Protein AF-A0A6B3EGQ3-F1 (afdb_monomer_lite)

Radius of gyration: 17.59 Å; chains: 1; bounding box: 37×55×48 Å

pLDDT: mean 79.62, std 20.57, range [33.56, 98.38]

Sequence (185 aa):
GAARDFDMEHAPALDPVAPRGLAKGLAAIQEAGAVTSSYFTWSKPLARDTRITGTPNISFKAKGSGNVMLKLYDVGTDGKAVMFDEQVSLVKSGRVSVDLKATDWTLKAGHVLGVEVGSIQSGSWQDTPSGETIGVDDARLALALDDPADDVATAGDRSPFLDSYLRQYTTTLAAGEGSFTLPRA

Structure (mmCIF, N/CA/C/O backbone):
data_AF-A0A6B3EGQ3-F1
#
_entry.id   AF-A0A6B3EGQ3-F1
#
loop_
_atom_site.group_PDB
_atom_site.id
_atom_site.type_symbol
_atom_site.label_atom_id
_atom_site.label_alt_id
_atom_site.label_comp_id
_atom_site.label_asym_id
_atom_site.label_entity_id
_atom_site.label_seq_id
_atom_site.pdbx_PDB_ins_code
_atom_site.Cartn_x
_atom_site.Cartn_y
_atom_site.Cartn_z
_atom_site.occupancy
_atom_site.B_iso_or_equiv
_atom_site.auth_seq_id
_atom_site.auth_comp_id
_atom_site.auth_asym_id
_atom_site.auth_atom_id
_atom_site.pdbx_PDB_model_num
ATOM 1 N N . GLY A 1 1 ? -10.593 43.492 -2.534 1.00 40.62 1 GLY A N 1
ATOM 2 C CA . GLY A 1 1 ? -10.493 42.287 -3.368 1.00 40.62 1 GLY A CA 1
ATOM 3 C C . GLY A 1 1 ? -9.059 42.129 -3.799 1.00 40.62 1 GLY A C 1
ATOM 4 O O . GLY A 1 1 ? -8.517 43.067 -4.360 1.00 40.62 1 GLY A O 1
ATOM 5 N N . ALA A 1 2 ? -8.451 40.993 -3.484 1.00 33.56 2 ALA A N 1
ATOM 6 C CA . ALA A 1 2 ? -7.217 40.533 -4.104 1.00 33.56 2 ALA A CA 1
ATOM 7 C C . ALA A 1 2 ? -7.316 39.007 -4.133 1.00 33.56 2 ALA A C 1
ATOM 9 O O . ALA A 1 2 ? -7.308 38.367 -3.080 1.00 33.56 2 ALA A O 1
ATOM 10 N N . ALA A 1 3 ? -7.536 38.455 -5.324 1.00 36.91 3 ALA A N 1
ATOM 11 C CA . ALA A 1 3 ? -7.403 37.029 -5.561 1.00 36.91 3 ALA A CA 1
ATOM 12 C C . ALA A 1 3 ? -5.925 36.685 -5.352 1.00 36.91 3 ALA A C 1
ATOM 14 O O . ALA A 1 3 ? -5.056 37.316 -5.951 1.00 36.91 3 ALA A O 1
ATOM 15 N N . ARG A 1 4 ? -5.636 35.759 -4.436 1.00 48.25 4 ARG A N 1
ATOM 16 C CA . ARG A 1 4 ? -4.316 35.136 -4.379 1.00 48.25 4 ARG A CA 1
ATOM 17 C C . ARG A 1 4 ? -4.263 34.155 -5.540 1.00 48.25 4 ARG A C 1
ATOM 19 O O . ARG A 1 4 ? -5.113 33.268 -5.597 1.00 48.25 4 ARG A O 1
ATOM 26 N N . ASP A 1 5 ? -3.308 34.350 -6.442 1.00 44.31 5 ASP A N 1
ATOM 27 C CA . ASP A 1 5 ? -2.946 33.350 -7.440 1.00 44.31 5 ASP A CA 1
ATOM 28 C C . ASP A 1 5 ? -2.576 32.065 -6.693 1.00 44.31 5 ASP A C 1
ATOM 30 O O . ASP A 1 5 ? -1.580 32.004 -5.970 1.00 44.31 5 ASP A O 1
ATOM 34 N N . PHE A 1 6 ? -3.446 31.062 -6.791 1.00 43.44 6 PHE A N 1
ATOM 35 C CA . PHE A 1 6 ? -3.142 29.710 -6.355 1.00 43.44 6 PHE A CA 1
ATOM 36 C C . PHE A 1 6 ? -2.298 29.069 -7.450 1.00 43.44 6 PHE A C 1
ATOM 38 O O . PHE A 1 6 ? -2.821 28.541 -8.428 1.00 43.44 6 PHE A O 1
ATOM 45 N N . ASP A 1 7 ? -0.985 29.159 -7.285 1.00 53.62 7 ASP A N 1
ATOM 46 C CA . ASP A 1 7 ? -0.038 28.398 -8.081 1.00 53.62 7 ASP A CA 1
ATOM 47 C C . ASP A 1 7 ? 0.045 26.969 -7.528 1.00 53.62 7 ASP A C 1
ATOM 49 O O . ASP A 1 7 ? 0.614 26.728 -6.459 1.00 53.62 7 ASP A O 1
ATOM 53 N N . MET A 1 8 ? -0.571 26.020 -8.236 1.00 37.53 8 MET A N 1
ATOM 54 C CA . MET A 1 8 ? -0.557 24.605 -7.857 1.00 37.53 8 MET A CA 1
ATOM 55 C C . MET A 1 8 ? 0.846 23.984 -7.911 1.00 37.53 8 MET A C 1
ATOM 57 O O . MET A 1 8 ? 1.080 22.998 -7.216 1.00 37.53 8 MET A O 1
ATOM 61 N N . GLU A 1 9 ? 1.783 24.561 -8.670 1.00 43.50 9 GLU A N 1
ATOM 62 C CA . GLU A 1 9 ? 3.176 24.089 -8.760 1.00 43.50 9 GLU A CA 1
ATOM 63 C C . GLU A 1 9 ? 3.981 24.418 -7.490 1.00 43.50 9 GLU A C 1
ATOM 65 O O . GLU A 1 9 ? 5.007 23.795 -7.210 1.00 43.50 9 GLU A O 1
ATOM 70 N N . HIS A 1 10 ? 3.496 25.370 -6.682 1.00 44.66 10 HIS A N 1
ATOM 71 C CA . HIS A 1 10 ? 4.144 25.842 -5.455 1.00 44.66 10 HIS A CA 1
ATOM 72 C C . HIS A 1 10 ? 3.239 25.754 -4.218 1.00 44.66 10 HIS A C 1
ATOM 74 O O . HIS A 1 10 ? 3.503 26.412 -3.205 1.00 44.66 10 HIS A O 1
ATOM 80 N N . ALA A 1 11 ? 2.176 24.944 -4.269 1.00 39.03 11 ALA A N 1
ATOM 81 C CA . ALA A 1 11 ? 1.332 24.712 -3.106 1.00 39.03 11 ALA A CA 1
ATOM 82 C C . ALA A 1 11 ? 2.190 24.155 -1.947 1.00 39.03 11 ALA A C 1
ATOM 84 O O . ALA A 1 11 ? 2.935 23.189 -2.142 1.00 39.03 11 ALA A O 1
ATOM 85 N N . PRO A 1 12 ? 2.137 24.756 -0.741 1.00 37.00 12 PRO A N 1
ATOM 86 C CA . PRO A 1 12 ? 2.874 24.235 0.400 1.00 37.00 12 PRO A CA 1
ATOM 87 C C . PRO A 1 12 ? 2.420 22.800 0.670 1.00 37.00 12 PRO A C 1
ATOM 89 O O . PRO A 1 12 ? 1.220 22.528 0.676 1.00 37.00 12 PRO A O 1
ATOM 92 N N . ALA A 1 13 ? 3.374 21.892 0.898 1.00 47.69 13 ALA A N 1
ATOM 93 C CA . ALA A 1 13 ? 3.065 20.533 1.323 1.00 47.69 13 ALA A CA 1
ATOM 94 C C . ALA A 1 13 ? 2.206 20.615 2.592 1.00 47.69 13 ALA A C 1
ATOM 96 O O . ALA A 1 13 ? 2.651 21.136 3.617 1.00 47.69 13 ALA A O 1
ATOM 97 N N . LEU A 1 14 ? 0.953 20.171 2.492 1.00 38.41 14 LEU A N 1
ATOM 98 C CA . LEU A 1 14 ? -0.019 20.273 3.580 1.00 38.41 14 LEU A CA 1
ATOM 99 C C . LEU A 1 14 ? 0.234 19.233 4.680 1.00 38.41 14 LEU A C 1
ATOM 101 O O . LEU A 1 14 ? -0.334 19.348 5.765 1.00 38.41 14 LEU A O 1
ATOM 105 N N . ASP A 1 15 ? 1.114 18.260 4.427 1.00 48.22 15 ASP A N 1
ATOM 106 C CA . ASP A 1 15 ? 1.341 17.131 5.317 1.00 48.22 15 ASP A CA 1
ATOM 107 C C . ASP A 1 15 ? 2.748 17.152 5.942 1.00 48.22 15 ASP A C 1
ATOM 109 O O . ASP A 1 15 ? 3.756 17.316 5.246 1.00 48.22 15 ASP A O 1
ATOM 113 N N . PRO A 1 16 ? 2.861 16.948 7.267 1.00 38.38 16 PRO A N 1
ATOM 114 C CA . PRO A 1 16 ? 4.142 16.673 7.888 1.00 38.38 16 PRO A CA 1
ATOM 115 C C . PRO A 1 16 ? 4.658 15.294 7.453 1.00 38.38 16 PRO A C 1
ATOM 117 O O . PRO A 1 16 ? 3.947 14.293 7.531 1.00 38.38 16 PRO A O 1
ATOM 120 N N . VAL A 1 17 ? 5.928 15.252 7.044 1.00 45.12 17 VAL A N 1
ATOM 121 C CA . VAL A 1 17 ? 6.675 14.024 6.729 1.00 45.12 17 VAL A CA 1
ATOM 122 C C . VAL A 1 17 ? 6.571 13.040 7.899 1.00 45.12 17 VAL A C 1
ATOM 124 O O . VAL A 1 17 ? 6.781 13.425 9.053 1.00 45.12 17 VAL A O 1
ATOM 127 N N . ALA A 1 18 ? 6.279 11.767 7.604 1.00 42.25 18 ALA A N 1
ATOM 128 C CA . ALA A 1 18 ? 6.232 10.706 8.608 1.00 42.25 18 ALA A CA 1
ATOM 129 C C . ALA A 1 18 ? 7.506 10.730 9.489 1.00 42.25 18 ALA A C 1
ATOM 131 O O . ALA A 1 18 ? 8.616 10.812 8.948 1.00 42.25 18 ALA A O 1
ATOM 132 N N . PRO A 1 19 ? 7.395 10.662 10.831 1.00 40.22 19 PRO A N 1
ATOM 133 C CA . PRO A 1 19 ? 8.548 10.756 11.721 1.00 40.22 19 PRO A CA 1
ATOM 134 C C . PRO A 1 19 ? 9.641 9.735 11.378 1.00 40.22 19 PRO A C 1
ATOM 136 O O . PRO A 1 19 ? 9.369 8.546 11.181 1.00 40.22 19 PRO A O 1
ATOM 139 N N . ARG A 1 20 ? 10.904 10.181 11.356 1.00 42.53 20 ARG A N 1
ATOM 140 C CA . ARG A 1 20 ? 12.060 9.291 11.164 1.00 42.53 20 ARG A CA 1
ATOM 141 C C . ARG A 1 20 ? 12.048 8.184 12.223 1.00 42.53 20 ARG A C 1
ATOM 143 O O . ARG A 1 20 ? 12.090 8.469 13.414 1.00 42.53 20 ARG A O 1
ATOM 150 N N . GLY A 1 21 ? 12.038 6.927 11.777 1.00 39.91 21 GLY A N 1
ATOM 151 C CA . GLY A 1 21 ? 12.077 5.752 12.653 1.00 39.91 21 GLY A CA 1
ATOM 152 C C . GLY A 1 21 ? 10.713 5.179 13.048 1.00 39.91 21 GLY A C 1
ATOM 153 O O . GLY A 1 21 ? 10.700 4.129 13.687 1.00 39.91 21 GLY A O 1
ATOM 154 N N . LEU A 1 22 ? 9.597 5.789 12.619 1.00 45.59 22 LEU A N 1
ATOM 155 C CA . LEU A 1 22 ? 8.244 5.254 12.825 1.00 45.59 22 LEU A CA 1
ATOM 156 C C . LEU A 1 22 ? 8.153 3.805 12.337 1.00 45.59 22 LEU A C 1
ATOM 158 O O . LEU A 1 22 ? 7.768 2.919 13.080 1.00 45.59 22 LEU A O 1
ATOM 162 N N . ALA A 1 23 ? 8.642 3.554 11.130 1.00 46.25 23 ALA A N 1
ATOM 163 C CA . ALA A 1 23 ? 8.742 2.234 10.540 1.00 46.25 23 ALA A CA 1
ATOM 164 C C . ALA A 1 23 ? 9.465 1.179 11.383 1.00 46.25 23 ALA A C 1
ATOM 166 O O . ALA A 1 23 ? 8.988 0.064 11.538 1.00 46.25 23 ALA A O 1
ATOM 167 N N . LYS A 1 24 ? 10.650 1.526 11.899 1.00 43.50 24 LYS A N 1
ATOM 168 C CA . LYS A 1 24 ? 11.492 0.607 12.670 1.00 43.50 24 LYS A CA 1
ATOM 169 C C . LYS A 1 24 ? 10.870 0.338 14.039 1.00 43.50 24 LYS A C 1
ATOM 171 O O . LYS A 1 24 ? 10.938 -0.785 14.523 1.00 43.50 24 LYS A O 1
ATOM 176 N N . GLY A 1 25 ? 10.250 1.363 14.629 1.00 46.44 25 GLY A N 1
ATOM 177 C CA . GLY A 1 25 ? 9.430 1.226 15.828 1.00 46.44 25 GLY A CA 1
ATOM 178 C C . GLY A 1 25 ? 8.233 0.316 15.577 1.00 46.44 25 GLY A C 1
ATOM 179 O O . GLY A 1 25 ? 8.060 -0.657 16.294 1.00 46.44 25 GLY A O 1
ATOM 180 N N . LEU A 1 26 ? 7.455 0.564 14.525 1.00 50.38 26 LEU A N 1
ATOM 181 C CA . LEU A 1 26 ? 6.268 -0.221 14.192 1.00 50.38 26 LEU A CA 1
ATOM 182 C C . LEU A 1 26 ? 6.608 -1.668 13.818 1.00 50.38 26 LEU A C 1
ATOM 184 O O . LEU A 1 26 ? 5.935 -2.559 14.311 1.00 50.38 26 LEU A O 1
ATOM 188 N N . ALA A 1 27 ? 7.676 -1.923 13.055 1.00 46.72 27 ALA A N 1
ATOM 189 C CA . ALA A 1 27 ? 8.127 -3.277 12.727 1.00 46.72 27 ALA A CA 1
ATOM 190 C C . ALA A 1 27 ? 8.552 -4.066 13.980 1.00 46.72 27 ALA A C 1
ATOM 192 O O . ALA A 1 27 ? 8.059 -5.167 14.208 1.00 46.72 27 ALA A O 1
ATOM 193 N N . ALA A 1 28 ? 9.386 -3.478 14.847 1.00 45.25 28 ALA A N 1
ATOM 194 C CA . ALA A 1 28 ? 9.807 -4.119 16.097 1.00 45.25 28 ALA A CA 1
ATOM 195 C C . ALA A 1 28 ? 8.641 -4.329 17.085 1.00 45.25 28 ALA A C 1
ATOM 197 O O . ALA A 1 28 ? 8.625 -5.290 17.850 1.00 45.25 28 ALA A O 1
ATOM 198 N N . ILE A 1 29 ? 7.654 -3.430 17.085 1.00 44.66 29 ILE A N 1
ATOM 199 C CA . ILE A 1 29 ? 6.481 -3.520 17.962 1.00 44.66 29 ILE A CA 1
ATOM 200 C C . ILE A 1 29 ? 5.439 -4.505 17.401 1.00 44.66 29 ILE A C 1
ATOM 202 O O . ILE A 1 29 ? 4.770 -5.195 18.170 1.00 44.66 29 ILE A O 1
ATOM 206 N N . GLN A 1 30 ? 5.335 -4.622 16.076 1.00 46.03 30 GLN A N 1
ATOM 207 C CA . GLN A 1 30 ? 4.483 -5.596 15.404 1.00 46.03 30 GLN A CA 1
ATOM 208 C C . GLN A 1 30 ? 4.981 -7.030 15.616 1.00 46.03 30 GLN A C 1
ATOM 210 O O . GLN A 1 30 ? 4.169 -7.911 15.892 1.00 46.03 30 GLN A O 1
ATOM 215 N N . GLU A 1 31 ? 6.299 -7.252 15.585 1.00 43.00 31 GLU A N 1
ATOM 216 C CA . GLU A 1 31 ? 6.914 -8.519 16.012 1.00 43.00 31 GLU A CA 1
ATOM 217 C C . GLU A 1 31 ? 6.577 -8.866 17.474 1.00 43.00 31 GLU A C 1
ATOM 219 O O . GLU A 1 31 ? 6.419 -10.036 17.818 1.00 43.00 31 GLU A O 1
ATOM 224 N N . ALA A 1 32 ? 6.407 -7.855 18.332 1.00 39.97 32 ALA A N 1
ATOM 225 C CA . ALA A 1 32 ? 6.051 -8.024 19.740 1.00 39.97 32 ALA A CA 1
ATOM 226 C C . ALA A 1 32 ? 4.535 -8.173 20.002 1.00 39.97 32 ALA A C 1
ATOM 228 O O . ALA A 1 3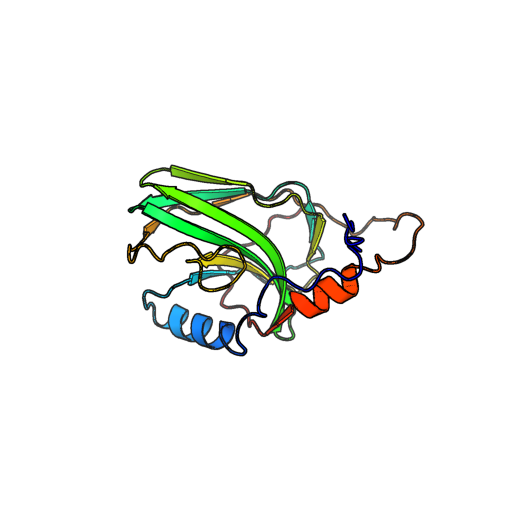2 ? 4.136 -8.353 21.154 1.00 39.97 32 ALA A O 1
ATOM 229 N N . GLY A 1 33 ? 3.682 -8.096 18.971 1.00 33.84 33 GLY A N 1
ATOM 230 C CA . GLY A 1 33 ? 2.231 -8.298 19.089 1.00 33.84 33 GLY A CA 1
ATOM 231 C C . GLY A 1 33 ? 1.485 -7.246 19.923 1.00 33.84 33 GLY A C 1
ATOM 232 O O . GLY A 1 33 ? 0.370 -7.507 20.377 1.00 33.84 33 GLY A O 1
ATOM 233 N N . ALA A 1 34 ? 2.076 -6.071 20.161 1.00 44.56 34 ALA A N 1
ATOM 234 C CA . ALA A 1 34 ? 1.414 -5.004 20.907 1.00 44.56 34 ALA A CA 1
ATOM 235 C C . ALA A 1 34 ? 0.352 -4.300 20.044 1.00 44.56 34 ALA A C 1
ATOM 237 O O . ALA A 1 34 ? 0.553 -4.084 18.850 1.00 44.56 34 ALA A O 1
ATOM 238 N N . VAL A 1 35 ? -0.769 -3.898 20.656 1.00 50.41 35 VAL A N 1
ATOM 239 C CA . VAL A 1 35 ? -1.780 -3.058 19.994 1.00 50.41 35 VAL A CA 1
ATOM 240 C C . VAL A 1 35 ? -1.175 -1.674 19.770 1.00 50.41 35 VAL A C 1
ATOM 242 O O . VAL A 1 35 ? -0.997 -0.902 20.712 1.00 50.41 35 VAL A O 1
ATOM 245 N N . THR A 1 36 ? -0.815 -1.380 18.526 1.00 61.75 36 THR A N 1
ATOM 246 C CA . THR A 1 36 ? -0.319 -0.073 18.094 1.00 61.75 36 THR A CA 1
ATOM 247 C C . THR A 1 36 ? -1.429 0.725 17.422 1.00 61.75 36 THR A C 1
ATOM 249 O O . THR A 1 36 ? -2.545 0.259 17.201 1.00 61.75 36 THR A O 1
ATOM 252 N N . SER A 1 37 ? -1.091 1.952 17.053 1.00 69.69 37 SER A N 1
ATOM 253 C CA . SER A 1 37 ? -1.890 2.808 16.191 1.00 69.69 37 SER A CA 1
ATOM 254 C C . SER A 1 37 ? -1.988 2.341 14.737 1.00 69.69 37 SER A C 1
ATOM 256 O O . SER A 1 37 ? -2.812 2.912 14.028 1.00 69.69 37 SER A O 1
ATOM 258 N N . SER A 1 38 ? -1.183 1.364 14.293 1.00 75.44 38 SER A N 1
ATOM 259 C CA . SER A 1 38 ? -1.097 0.928 12.890 1.00 75.44 38 SER A CA 1
ATOM 260 C C . SER A 1 38 ? -0.665 -0.531 12.740 1.00 75.44 38 SER A C 1
ATOM 262 O O . SER A 1 38 ? 0.343 -0.954 13.305 1.00 75.44 38 SER A O 1
ATOM 264 N N . TYR A 1 39 ? -1.372 -1.274 11.893 1.00 83.81 39 TYR A N 1
ATOM 265 C CA . TYR A 1 39 ? -1.029 -2.626 11.462 1.00 83.81 39 TYR A CA 1
ATOM 266 C C . TYR A 1 39 ? -0.453 -2.610 10.041 1.00 83.81 39 TYR A C 1
ATOM 268 O O . TYR A 1 39 ? -1.041 -1.995 9.152 1.00 83.81 39 TYR A O 1
ATOM 276 N N . PHE A 1 40 ? 0.654 -3.326 9.817 1.00 87.38 40 PHE A N 1
ATOM 277 C CA . PHE A 1 40 ? 1.247 -3.506 8.488 1.00 87.38 40 PHE A CA 1
ATOM 278 C C . PHE A 1 40 ? 1.135 -4.946 7.988 1.00 87.38 40 PHE A C 1
ATOM 280 O O . PHE A 1 40 ? 1.207 -5.906 8.747 1.00 87.38 40 PHE A O 1
ATOM 287 N N . THR A 1 41 ? 1.037 -5.126 6.682 1.00 91.12 41 THR A N 1
ATOM 288 C CA . THR A 1 41 ? 1.272 -6.424 6.052 1.00 91.12 41 THR A CA 1
ATOM 289 C C . THR A 1 41 ? 2.050 -6.238 4.761 1.00 91.12 41 THR A C 1
ATOM 291 O O . THR A 1 41 ? 1.949 -5.199 4.109 1.00 91.12 41 THR A O 1
ATOM 294 N N . TRP A 1 42 ? 2.842 -7.242 4.404 1.00 94.88 42 TRP A N 1
ATOM 295 C CA . TRP A 1 42 ? 3.853 -7.140 3.358 1.00 94.88 42 TRP A CA 1
ATOM 296 C C . TRP A 1 42 ? 3.644 -8.230 2.319 1.00 94.88 42 TRP A C 1
ATOM 298 O O . TRP A 1 42 ? 3.408 -9.392 2.668 1.00 94.88 42 TRP A O 1
ATOM 308 N N . SER A 1 43 ? 3.766 -7.888 1.040 1.00 97.75 43 SER A N 1
ATOM 309 C CA . SER A 1 43 ? 3.944 -8.919 0.025 1.00 97.75 43 SER A CA 1
ATOM 310 C C . SER A 1 43 ? 5.311 -9.585 0.206 1.00 97.75 43 SER A C 1
ATOM 312 O O . SER A 1 43 ? 6.240 -9.030 0.790 1.00 97.75 43 SER A O 1
ATOM 314 N N . LYS A 1 44 ? 5.484 -10.774 -0.360 1.00 97.56 44 LYS A N 1
ATOM 315 C CA . LYS A 1 44 ? 6.824 -11.269 -0.679 1.00 97.56 44 LYS A CA 1
ATOM 316 C C . LYS A 1 44 ? 7.483 -10.327 -1.699 1.00 97.56 44 LYS A C 1
ATOM 318 O O . LYS A 1 44 ? 6.751 -9.682 -2.461 1.00 97.56 44 LYS A O 1
ATOM 323 N N . PRO A 1 45 ? 8.828 -10.265 -1.743 1.00 97.50 45 PRO A N 1
ATOM 324 C CA . PRO A 1 45 ? 9.534 -9.539 -2.787 1.00 97.50 45 PRO A CA 1
ATOM 325 C C . PRO A 1 45 ? 9.045 -9.958 -4.172 1.00 97.50 45 PRO A C 1
ATOM 327 O O . PRO A 1 45 ? 8.866 -11.150 -4.445 1.00 97.50 45 PRO A O 1
ATOM 330 N N . LEU A 1 46 ? 8.806 -8.977 -5.033 1.00 97.75 46 LEU A N 1
ATOM 331 C CA . LEU A 1 46 ? 8.300 -9.217 -6.373 1.00 97.75 46 LEU A CA 1
ATOM 332 C C . LEU A 1 46 ? 9.360 -9.930 -7.220 1.00 97.75 46 LEU A C 1
ATOM 334 O O . LEU A 1 46 ? 10.528 -9.553 -7.233 1.00 97.75 46 LEU A O 1
ATOM 338 N N . ALA A 1 47 ? 8.951 -10.947 -7.976 1.00 95.38 47 ALA A N 1
ATOM 339 C CA . ALA A 1 47 ? 9.860 -11.659 -8.878 1.00 95.38 47 ALA A CA 1
ATOM 340 C C . ALA A 1 47 ? 10.160 -10.883 -10.176 1.00 95.38 47 ALA A C 1
ATOM 342 O O . ALA A 1 47 ? 11.095 -11.229 -10.894 1.00 95.38 47 ALA A O 1
ATOM 343 N N . ARG A 1 48 ? 9.337 -9.882 -10.500 1.00 96.00 48 ARG A N 1
ATOM 344 C CA . ARG A 1 48 ? 9.361 -9.085 -11.732 1.00 96.00 48 ARG A CA 1
ATOM 345 C C . ARG A 1 48 ? 8.719 -7.725 -11.471 1.00 96.00 48 ARG A C 1
ATOM 347 O O . ARG A 1 48 ? 8.015 -7.584 -10.473 1.00 96.00 48 ARG A O 1
ATOM 354 N N . ASP A 1 49 ? 8.907 -6.779 -12.378 1.00 97.62 49 ASP A N 1
ATOM 355 C CA . ASP A 1 49 ? 8.172 -5.517 -12.335 1.00 97.62 49 ASP A CA 1
ATOM 356 C C . ASP A 1 49 ? 6.662 -5.791 -12.449 1.00 97.62 49 ASP A C 1
ATOM 358 O O . ASP A 1 49 ? 6.227 -6.697 -13.157 1.00 97.62 49 ASP A O 1
ATOM 362 N N . THR A 1 50 ? 5.844 -5.072 -11.691 1.00 97.88 50 THR A N 1
ATOM 363 C CA . THR A 1 50 ? 4.384 -5.230 -11.701 1.00 97.88 50 THR A CA 1
ATOM 364 C C . THR A 1 50 ? 3.749 -3.865 -11.558 1.00 97.88 50 THR A C 1
ATOM 366 O O . THR A 1 50 ? 4.058 -3.129 -10.616 1.00 97.88 50 THR A O 1
ATOM 369 N N . ARG A 1 51 ? 2.854 -3.525 -12.483 1.00 97.56 51 ARG A N 1
ATOM 370 C CA . ARG A 1 51 ? 2.112 -2.272 -12.434 1.00 97.56 51 ARG A CA 1
ATOM 371 C C . ARG A 1 51 ? 0.773 -2.488 -11.746 1.00 97.56 51 ARG A C 1
ATOM 373 O O . ARG A 1 51 ? 0.038 -3.406 -12.083 1.00 97.56 51 ARG A O 1
ATOM 380 N N . ILE A 1 52 ? 0.472 -1.644 -10.770 1.00 97.88 52 ILE A N 1
ATOM 381 C CA . ILE A 1 52 ? -0.855 -1.501 -10.180 1.00 97.88 52 ILE A CA 1
ATOM 382 C C . ILE A 1 52 ? -1.568 -0.411 -10.966 1.00 97.88 52 ILE A C 1
ATOM 384 O O . ILE A 1 52 ? -1.036 0.690 -11.095 1.00 97.88 52 ILE A O 1
ATOM 388 N N . THR A 1 53 ? -2.756 -0.720 -11.471 1.00 96.62 53 THR A N 1
ATOM 389 C CA . THR A 1 53 ? -3.588 0.215 -12.234 1.00 96.62 53 THR A CA 1
ATOM 390 C C . THR A 1 53 ? -4.978 0.348 -11.616 1.00 96.62 53 THR A C 1
ATOM 392 O O . THR A 1 53 ? -5.392 -0.438 -10.758 1.00 96.62 53 THR A O 1
ATOM 395 N N . GLY A 1 54 ? -5.733 1.349 -12.071 1.00 96.38 54 GLY A N 1
ATOM 396 C CA . GLY A 1 54 ? -7.128 1.529 -11.680 1.00 96.38 54 GLY A CA 1
ATOM 397 C C . GLY A 1 54 ? -7.279 1.914 -10.211 1.00 96.38 54 GLY A C 1
ATOM 398 O O . GLY A 1 54 ? -6.487 2.688 -9.685 1.00 96.38 54 GLY A O 1
ATOM 399 N N . THR A 1 55 ? -8.327 1.413 -9.560 1.00 98.12 55 THR A N 1
ATOM 400 C CA . THR A 1 55 ? -8.688 1.781 -8.184 1.00 98.12 55 THR A CA 1
ATOM 401 C C . THR A 1 55 ? -8.468 0.594 -7.246 1.00 98.12 55 THR A C 1
ATOM 403 O O . THR A 1 55 ? -9.260 -0.353 -7.283 1.00 98.12 55 THR A O 1
ATOM 406 N N . PRO A 1 56 ? -7.420 0.609 -6.402 1.00 98.31 56 PRO A N 1
ATOM 407 C CA . PRO A 1 56 ? -7.258 -0.384 -5.348 1.00 98.31 56 PRO A CA 1
ATOM 408 C C . PRO A 1 56 ? -8.456 -0.373 -4.392 1.00 98.31 56 PRO A C 1
ATOM 410 O O . PRO A 1 56 ? -8.967 0.690 -4.042 1.00 98.31 56 PRO A O 1
ATOM 413 N N . ASN A 1 57 ? -8.876 -1.547 -3.918 1.00 98.31 57 ASN A N 1
ATOM 414 C CA . ASN A 1 57 ? -9.932 -1.669 -2.910 1.00 98.31 57 ASN A CA 1
ATOM 415 C C . ASN A 1 57 ? -9.448 -2.495 -1.719 1.00 98.31 57 ASN A C 1
ATOM 417 O O . ASN A 1 57 ? -8.906 -3.591 -1.883 1.00 98.31 57 ASN A O 1
ATOM 421 N N . ILE A 1 58 ? -9.690 -1.990 -0.512 1.00 97.00 58 ILE A N 1
ATOM 422 C CA . ILE A 1 58 ? -9.467 -2.726 0.731 1.00 97.00 58 ILE A CA 1
ATOM 423 C C . ILE A 1 58 ? -10.818 -2.994 1.387 1.00 97.00 58 ILE A C 1
ATOM 425 O O . ILE A 1 58 ? -11.612 -2.082 1.614 1.00 97.00 58 ILE A O 1
ATOM 429 N N . SER A 1 59 ? -11.075 -4.251 1.745 1.00 96.81 59 SER A N 1
ATOM 430 C CA . SER A 1 59 ? -12.275 -4.645 2.488 1.00 96.81 59 SER A CA 1
ATOM 431 C C . SER A 1 59 ? -11.926 -5.440 3.735 1.00 96.81 59 SER A C 1
ATOM 433 O O . SER A 1 59 ? -10.965 -6.199 3.741 1.00 96.81 59 SER A O 1
ATOM 435 N N . PHE A 1 60 ? -12.691 -5.258 4.808 1.00 94.94 60 PHE A N 1
ATOM 436 C CA . PHE A 1 60 ? -12.471 -5.919 6.097 1.00 94.94 60 PHE A CA 1
ATOM 437 C C . PHE A 1 60 ? -13.751 -5.924 6.939 1.00 94.94 60 PHE A C 1
ATOM 439 O O . PHE A 1 60 ? -14.762 -5.308 6.593 1.00 94.94 60 PHE A O 1
ATOM 446 N N . LYS A 1 61 ? -13.728 -6.640 8.061 1.00 95.56 61 LYS A N 1
ATOM 447 C CA . LYS A 1 61 ? -14.735 -6.551 9.120 1.00 95.56 61 LYS A CA 1
ATOM 448 C C . LYS A 1 61 ? -14.200 -5.666 10.237 1.00 95.56 61 LYS A C 1
ATOM 450 O O . LYS A 1 61 ? -13.151 -5.955 10.799 1.00 95.56 61 LYS A O 1
ATOM 455 N N . ALA A 1 62 ? -14.938 -4.614 10.562 1.00 93.00 62 ALA A N 1
ATOM 456 C CA . ALA A 1 62 ? -14.642 -3.712 11.660 1.00 93.00 62 ALA A CA 1
ATOM 457 C C 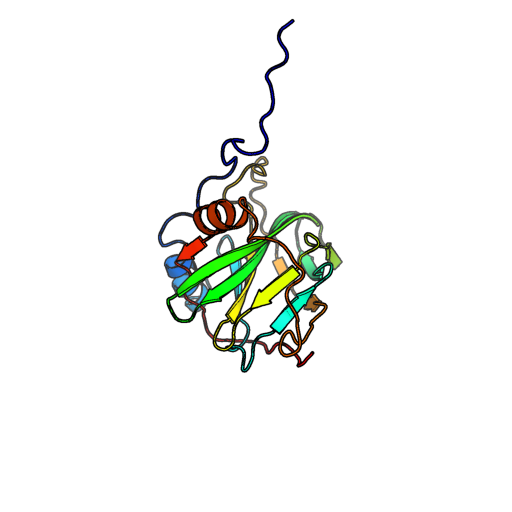. ALA A 1 62 ? -15.467 -4.068 12.907 1.00 93.00 62 ALA A C 1
ATOM 459 O O . ALA A 1 62 ? -16.634 -4.463 12.807 1.00 93.00 62 ALA A O 1
ATOM 460 N N . LYS A 1 63 ? -14.882 -3.859 14.086 1.00 92.19 63 LYS A N 1
ATOM 461 C CA . LYS A 1 63 ? -15.567 -3.797 15.385 1.00 92.19 63 LYS A CA 1
ATOM 462 C C . LYS A 1 63 ? -15.209 -2.471 16.050 1.00 92.19 63 LYS A C 1
ATOM 464 O O . LYS A 1 63 ? -14.030 -2.162 16.157 1.00 92.19 63 LYS A O 1
ATOM 469 N N . GLY A 1 64 ? -16.205 -1.711 16.493 1.00 88.75 64 GLY A N 1
ATOM 470 C CA . GLY A 1 64 ? -16.035 -0.337 16.984 1.00 88.75 64 GLY A CA 1
ATOM 471 C C . GLY A 1 64 ? -16.382 0.715 15.926 1.00 88.75 64 GLY A C 1
ATOM 472 O O . GLY A 1 64 ? -16.975 0.401 14.890 1.00 88.75 64 GLY A O 1
ATOM 473 N N . SER A 1 65 ? -16.061 1.978 16.201 1.00 86.88 65 SER A N 1
ATOM 474 C CA . SER A 1 65 ? -16.292 3.092 15.276 1.00 86.88 65 SER A CA 1
ATOM 475 C C . SER A 1 65 ? -15.230 4.173 15.411 1.00 86.88 65 SER A C 1
ATOM 477 O O . SER A 1 65 ? -14.789 4.473 16.517 1.00 86.88 65 SER A O 1
ATOM 479 N N . GLY A 1 66 ? -14.869 4.794 14.295 1.00 85.38 66 GLY A N 1
ATOM 480 C CA . GLY A 1 66 ? -13.885 5.872 14.242 1.00 85.38 66 GLY A CA 1
ATOM 481 C C . G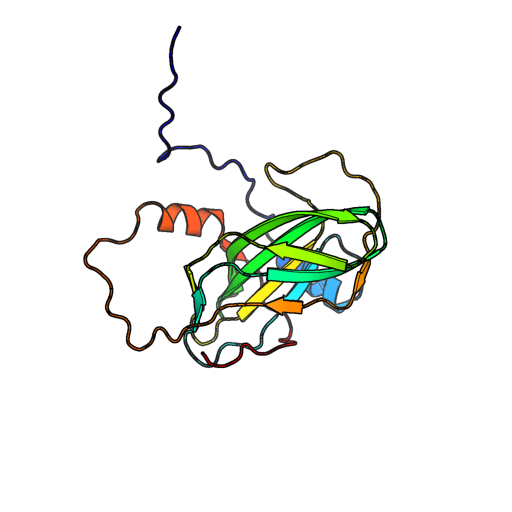LY A 1 66 ? -13.273 5.976 12.854 1.00 85.38 66 GLY A C 1
ATOM 482 O O . GLY A 1 66 ? -13.768 5.358 11.915 1.00 85.38 66 GLY A O 1
ATOM 483 N N . ASN A 1 67 ? -12.206 6.751 12.712 1.00 84.50 67 ASN A N 1
ATOM 484 C CA . ASN A 1 67 ? -11.534 6.903 11.428 1.00 84.50 67 ASN A CA 1
ATOM 485 C C . ASN A 1 67 ? -10.365 5.924 11.302 1.00 84.50 67 ASN A C 1
ATOM 487 O O . ASN A 1 67 ? -9.567 5.782 12.230 1.00 84.50 67 ASN A O 1
ATOM 491 N N . VAL A 1 68 ? -10.244 5.296 10.135 1.00 87.00 68 VAL A N 1
ATOM 492 C CA . VAL A 1 68 ? -9.057 4.529 9.743 1.00 87.00 68 VAL A CA 1
ATOM 493 C C . VAL A 1 68 ? -8.365 5.214 8.577 1.00 87.00 68 VAL A C 1
ATOM 495 O O . VAL A 1 68 ? -9.016 5.805 7.714 1.00 87.00 68 VAL A O 1
ATOM 498 N N . MET A 1 69 ? -7.046 5.105 8.549 1.00 88.69 69 MET A N 1
ATOM 499 C CA . MET A 1 69 ? -6.195 5.488 7.441 1.00 88.69 69 MET A CA 1
ATOM 500 C C . MET A 1 69 ? -5.614 4.227 6.815 1.00 88.69 69 MET A C 1
ATOM 502 O O . MET A 1 69 ? -5.065 3.366 7.503 1.00 88.69 69 MET A O 1
ATOM 506 N N . LEU A 1 70 ? -5.766 4.125 5.506 1.00 91.69 70 LEU A N 1
ATOM 507 C CA . LEU A 1 70 ? -5.270 3.039 4.680 1.00 91.69 70 LEU A CA 1
ATOM 508 C C . LEU A 1 70 ? -4.151 3.595 3.815 1.00 91.69 70 LEU A C 1
ATOM 510 O O . LEU A 1 70 ? -4.331 4.670 3.247 1.00 91.69 70 LEU A O 1
ATOM 514 N N . LYS A 1 71 ? -3.023 2.893 3.708 1.00 93.69 71 LYS A N 1
ATOM 515 C CA . LYS A 1 71 ? -1.905 3.315 2.852 1.00 93.69 71 LYS A CA 1
ATOM 516 C C . LYS A 1 71 ? -1.281 2.145 2.116 1.00 93.69 71 LYS A C 1
ATOM 518 O O . LYS A 1 71 ? -1.213 1.040 2.655 1.00 93.69 71 LYS A O 1
ATOM 523 N N . LEU A 1 72 ? -0.784 2.420 0.914 1.00 97.06 72 LEU A N 1
ATOM 524 C CA . LEU A 1 72 ? 0.028 1.503 0.126 1.00 97.06 72 LEU A CA 1
ATOM 525 C C . LEU A 1 72 ? 1.436 2.070 -0.058 1.00 97.06 72 LEU A C 1
ATOM 527 O O . LEU A 1 72 ? 1.619 3.256 -0.344 1.00 97.06 72 LEU A O 1
ATOM 531 N N . TYR A 1 73 ? 2.428 1.200 0.104 1.00 97.25 73 TYR A N 1
ATOM 532 C CA . TYR A 1 73 ? 3.844 1.533 0.041 1.00 97.25 73 TYR A CA 1
ATOM 533 C C . TYR A 1 73 ? 4.568 0.682 -0.994 1.00 97.25 73 TYR A C 1
ATOM 535 O O . TYR A 1 73 ? 4.428 -0.539 -1.005 1.00 97.25 73 TYR A O 1
ATOM 543 N N . ASP A 1 74 ? 5.409 1.322 -1.795 1.00 98.12 74 ASP A N 1
ATOM 544 C CA . ASP A 1 74 ? 6.435 0.667 -2.596 1.00 98.12 74 ASP A CA 1
ATOM 545 C C . ASP A 1 74 ? 7.751 0.679 -1.825 1.00 98.12 74 ASP A C 1
ATOM 547 O O . ASP A 1 74 ? 8.362 1.739 -1.657 1.00 98.12 74 ASP A O 1
ATOM 551 N N . VAL A 1 75 ? 8.158 -0.483 -1.314 1.00 96.81 75 VAL A N 1
ATOM 552 C CA . VAL A 1 75 ? 9.346 -0.633 -0.473 1.00 96.81 75 VAL A CA 1
ATOM 553 C C . VAL A 1 75 ? 10.489 -1.243 -1.272 1.00 96.81 75 VAL A C 1
ATOM 555 O O . VAL A 1 75 ? 10.453 -2.416 -1.647 1.00 96.81 75 VAL A O 1
ATOM 558 N N . GLY A 1 76 ? 11.536 -0.451 -1.484 1.00 96.06 76 GLY A N 1
ATOM 559 C CA . GLY A 1 76 ? 12.772 -0.884 -2.118 1.00 96.06 76 GLY A CA 1
ATOM 560 C C . GLY A 1 76 ? 13.635 -1.759 -1.208 1.00 96.06 76 GLY A C 1
ATOM 561 O O . GLY A 1 76 ? 13.546 -1.722 0.021 1.00 96.06 76 GLY A O 1
ATOM 562 N N . THR A 1 77 ? 14.551 -2.515 -1.816 1.00 94.62 77 THR A N 1
ATOM 563 C CA . THR A 1 77 ? 15.507 -3.376 -1.094 1.00 94.62 77 THR A CA 1
ATOM 564 C C . THR A 1 77 ? 16.494 -2.594 -0.220 1.00 94.62 77 THR A C 1
ATOM 566 O O . THR A 1 77 ? 17.159 -3.175 0.632 1.00 94.62 77 THR A O 1
ATOM 569 N N . ASP A 1 78 ? 16.612 -1.281 -0.432 1.00 91.94 78 ASP A N 1
ATOM 570 C CA . ASP A 1 78 ? 17.410 -0.359 0.381 1.00 91.94 78 ASP A CA 1
ATOM 571 C C . ASP A 1 78 ? 16.648 0.181 1.610 1.00 91.94 78 ASP A C 1
ATOM 573 O O . ASP A 1 78 ? 17.193 0.978 2.377 1.00 91.94 78 ASP A O 1
ATOM 577 N N . GLY A 1 79 ? 15.395 -0.247 1.813 1.00 86.31 79 GLY A N 1
ATOM 578 C CA . GLY A 1 79 ? 14.534 0.182 2.915 1.00 86.31 79 GLY A CA 1
ATOM 579 C C . GLY A 1 79 ? 13.912 1.566 2.721 1.00 86.31 79 GLY A C 1
ATOM 580 O O . GLY A 1 79 ? 13.329 2.106 3.666 1.00 86.31 79 GLY A O 1
ATOM 581 N N . LYS A 1 80 ? 14.031 2.167 1.530 1.00 92.56 80 LYS A N 1
ATOM 582 C CA . LYS A 1 80 ? 13.225 3.335 1.164 1.00 92.56 80 LYS A CA 1
ATOM 583 C C . LYS A 1 80 ? 11.832 2.878 0.775 1.00 92.56 80 LYS A C 1
ATOM 585 O O . LYS A 1 80 ? 11.684 1.949 -0.009 1.00 92.56 80 LYS A O 1
ATOM 590 N N . ALA A 1 81 ? 10.827 3.562 1.297 1.00 92.19 81 ALA A N 1
ATOM 591 C CA . ALA A 1 81 ? 9.439 3.286 0.989 1.00 92.19 81 ALA A CA 1
ATOM 592 C C . ALA A 1 81 ? 8.745 4.545 0.499 1.00 92.19 81 ALA A C 1
ATOM 594 O O . ALA A 1 81 ? 8.740 5.552 1.211 1.00 92.19 81 ALA A O 1
ATOM 595 N N . VAL A 1 82 ? 8.145 4.474 -0.684 1.00 95.00 82 VAL A N 1
ATOM 596 C CA . VAL A 1 82 ? 7.280 5.532 -1.208 1.00 95.00 82 VAL A CA 1
ATOM 597 C C . VAL A 1 82 ? 5.842 5.180 -0.864 1.00 95.00 82 VAL A C 1
ATOM 599 O O . VAL A 1 82 ? 5.358 4.134 -1.286 1.00 95.00 82 VAL A O 1
ATOM 602 N N . MET A 1 83 ? 5.152 6.034 -0.110 1.00 93.50 83 MET A N 1
ATOM 603 C CA . MET A 1 83 ? 3.698 5.930 0.024 1.00 93.50 83 MET A CA 1
ATOM 604 C C . MET A 1 83 ? 3.071 6.419 -1.281 1.00 93.50 83 MET A C 1
ATOM 606 O O . MET A 1 83 ? 3.087 7.620 -1.530 1.00 93.50 83 MET A O 1
ATOM 610 N N . PHE A 1 84 ? 2.583 5.508 -2.120 1.00 94.62 84 PHE A N 1
ATOM 611 C CA . PHE A 1 84 ? 2.053 5.869 -3.440 1.00 94.62 84 PHE A CA 1
ATOM 612 C C . PHE A 1 84 ? 0.528 6.034 -3.455 1.00 94.62 84 PHE A C 1
ATOM 614 O O . PHE A 1 84 ? -0.027 6.571 -4.412 1.00 94.62 84 PHE A O 1
ATOM 621 N N . ASP A 1 85 ? -0.158 5.577 -2.404 1.00 95.06 85 ASP A N 1
ATOM 622 C CA . ASP A 1 85 ? -1.605 5.715 -2.266 1.00 95.06 85 ASP A CA 1
ATOM 623 C C . ASP A 1 85 ? -2.024 5.745 -0.791 1.00 95.06 85 ASP A C 1
ATOM 625 O O . ASP A 1 85 ? -1.405 5.104 0.064 1.00 95.06 85 ASP A O 1
ATOM 629 N N . GLU A 1 86 ? -3.096 6.477 -0.500 1.00 92.00 86 GLU A N 1
ATOM 630 C CA . GLU A 1 86 ? -3.716 6.521 0.819 1.00 92.00 86 GLU A CA 1
ATOM 631 C C . GLU A 1 86 ? -5.198 6.902 0.756 1.00 92.00 86 GLU A C 1
ATOM 633 O O . GLU A 1 86 ? -5.631 7.642 -0.128 1.00 92.00 86 GLU A O 1
ATOM 638 N N . GLN A 1 87 ? -5.981 6.479 1.745 1.00 91.38 87 GLN A N 1
ATOM 639 C CA . GLN A 1 87 ? -7.357 6.936 1.926 1.00 91.38 87 GLN A CA 1
ATOM 640 C C . GLN A 1 87 ? -7.750 6.904 3.402 1.00 91.38 87 GLN A C 1
ATOM 642 O O . GLN A 1 87 ? -7.401 5.983 4.139 1.00 91.38 87 GLN A O 1
ATOM 647 N N . VAL A 1 88 ? -8.522 7.902 3.829 1.00 88.69 88 VAL A N 1
ATOM 648 C CA . VAL A 1 88 ? -9.181 7.916 5.140 1.00 88.69 88 VAL A CA 1
ATOM 649 C C . VAL A 1 88 ? -10.644 7.524 4.983 1.00 88.69 88 VAL A C 1
ATOM 651 O O . VAL A 1 88 ? -11.303 7.961 4.037 1.00 88.69 88 VAL A O 1
ATOM 654 N N . SER A 1 89 ? -11.155 6.720 5.915 1.00 88.44 89 SER A N 1
ATOM 655 C CA . SER A 1 89 ? -12.566 6.341 5.963 1.00 88.44 89 SER A CA 1
ATOM 656 C C . SER A 1 89 ? -13.102 6.317 7.392 1.00 88.44 89 SER A C 1
ATOM 658 O O . SER A 1 89 ? -12.450 5.804 8.305 1.00 88.44 89 SER A O 1
ATOM 660 N N . LEU A 1 90 ? -14.317 6.841 7.574 1.00 88.50 90 LEU A N 1
ATOM 661 C CA . LEU A 1 90 ? -15.093 6.656 8.796 1.00 88.50 90 LEU A CA 1
ATOM 662 C C . LEU A 1 90 ? -15.686 5.246 8.793 1.00 88.50 90 LEU A C 1
ATOM 664 O O . LEU A 1 90 ? -16.501 4.902 7.935 1.00 88.50 90 LEU A O 1
ATOM 668 N N . VAL A 1 91 ? -15.330 4.445 9.790 1.00 89.81 91 VAL A N 1
ATOM 669 C CA . VAL A 1 91 ? -15.801 3.069 9.932 1.00 89.81 91 VAL A CA 1
ATOM 670 C C . VAL A 1 91 ? -16.786 2.922 11.081 1.00 89.81 91 VAL A C 1
ATOM 672 O O . VAL A 1 91 ? -16.734 3.621 12.096 1.00 89.81 91 VAL A O 1
ATOM 675 N N . LYS A 1 92 ? -17.690 1.960 10.915 1.00 90.81 92 LYS A N 1
ATOM 676 C CA . LYS A 1 92 ? -18.598 1.452 11.944 1.00 90.81 92 LYS A CA 1
ATOM 677 C C . LYS A 1 92 ? -18.493 -0.067 11.968 1.00 90.81 92 LYS A C 1
ATOM 679 O O . LYS A 1 92 ? -18.076 -0.672 10.981 1.00 90.81 92 LYS A O 1
ATOM 684 N N . SER A 1 93 ? -18.922 -0.673 13.070 1.00 93.88 93 SER A N 1
ATOM 685 C CA . SER A 1 93 ? -18.966 -2.130 13.207 1.00 93.88 93 SER A CA 1
ATOM 686 C C . SER A 1 93 ? -19.710 -2.770 12.033 1.00 93.88 93 SER A C 1
ATOM 688 O O . SER A 1 93 ? -20.820 -2.353 11.701 1.00 93.88 93 SER A O 1
ATOM 690 N N . GLY A 1 94 ? -19.119 -3.797 11.426 1.00 94.94 94 GLY A N 1
ATOM 691 C CA . GLY A 1 94 ? -19.670 -4.464 10.247 1.00 94.94 94 GLY A CA 1
ATOM 692 C C . GLY A 1 94 ? -18.649 -4.627 9.128 1.00 94.94 94 GLY A C 1
ATOM 693 O O . GLY A 1 94 ? -17.445 -4.518 9.342 1.00 94.94 94 GLY A O 1
ATOM 694 N N . ARG A 1 95 ? -19.128 -4.943 7.921 1.00 96.06 95 ARG A N 1
ATOM 695 C CA . ARG A 1 95 ? -18.268 -5.040 6.738 1.00 96.06 95 ARG A CA 1
ATOM 696 C C . ARG A 1 95 ? -18.002 -3.646 6.182 1.00 96.06 95 ARG A C 1
ATOM 698 O O . ARG A 1 95 ? -18.940 -2.898 5.927 1.00 96.06 95 ARG A O 1
ATOM 705 N N . VAL A 1 96 ? -16.730 -3.354 5.961 1.00 94.88 96 VAL A N 1
ATOM 706 C CA . VAL A 1 96 ? -16.232 -2.118 5.368 1.00 94.88 96 VAL A CA 1
ATOM 707 C C . VAL A 1 96 ? -15.556 -2.466 4.046 1.00 94.88 96 VAL A C 1
ATOM 709 O O . VAL A 1 96 ? -14.895 -3.499 3.933 1.00 94.88 96 VAL A O 1
ATOM 712 N N . SER A 1 97 ? -15.743 -1.617 3.044 1.00 96.88 97 SER A N 1
ATOM 713 C CA . SER A 1 97 ? -15.004 -1.642 1.786 1.00 96.88 97 SER A CA 1
ATOM 714 C C . SER A 1 97 ? -14.673 -0.201 1.430 1.00 96.88 97 SER A C 1
ATOM 716 O O . SER A 1 97 ? -15.542 0.667 1.521 1.00 96.88 97 SER A O 1
ATOM 718 N N . VAL A 1 98 ? -13.406 0.050 1.124 1.00 96.25 98 VAL A N 1
ATOM 719 C CA . VAL A 1 98 ? -12.868 1.377 0.844 1.00 96.25 98 VAL A CA 1
ATOM 720 C C . VAL A 1 98 ? -12.106 1.304 -0.464 1.00 96.25 98 VAL A C 1
ATOM 722 O O . VAL A 1 98 ? -11.141 0.547 -0.579 1.00 96.25 98 VAL A O 1
ATOM 725 N N . ASP A 1 99 ? -12.546 2.106 -1.422 1.00 97.69 99 ASP A N 1
ATOM 726 C CA . ASP A 1 99 ? -11.775 2.414 -2.618 1.00 97.69 99 ASP A CA 1
ATOM 727 C C . ASP A 1 99 ? -10.686 3.424 -2.253 1.00 97.69 99 ASP A C 1
ATOM 729 O O . ASP A 1 99 ? -10.955 4.413 -1.565 1.00 97.69 99 ASP A O 1
ATOM 733 N N . LEU A 1 100 ? -9.455 3.156 -2.679 1.00 96.56 100 LEU A N 1
ATOM 734 C CA . LEU A 1 100 ? -8.351 4.105 -2.581 1.00 96.56 100 LEU A CA 1
ATOM 735 C C . LEU A 1 100 ? -8.358 5.034 -3.804 1.00 96.56 100 LEU A C 1
ATOM 737 O O . LEU A 1 100 ? -9.296 5.024 -4.609 1.00 96.56 100 LEU A O 1
ATOM 741 N N . LYS A 1 101 ? -7.344 5.889 -3.947 1.00 95.31 101 LYS A N 1
ATOM 742 C CA . LYS A 1 101 ? -7.273 6.769 -5.111 1.00 95.31 101 LYS A CA 1
ATOM 743 C C . LYS A 1 101 ? -6.970 5.931 -6.352 1.00 95.31 101 LYS A C 1
ATOM 745 O O . LYS A 1 101 ? -6.258 4.935 -6.297 1.00 95.31 101 LYS A O 1
ATOM 750 N N . ALA A 1 102 ? -7.518 6.333 -7.497 1.00 96.00 102 ALA A N 1
ATOM 751 C CA . ALA A 1 102 ? -7.092 5.728 -8.752 1.00 96.00 102 ALA A CA 1
ATOM 752 C C . ALA A 1 102 ? -5.589 5.983 -8.943 1.00 96.00 102 ALA A C 1
ATOM 754 O O . ALA A 1 102 ? -5.134 7.117 -8.771 1.00 96.00 102 ALA A O 1
ATOM 755 N N . THR A 1 103 ? -4.834 4.941 -9.275 1.00 94.00 103 THR A N 1
ATOM 756 C CA . THR A 1 103 ? -3.376 4.988 -9.343 1.00 94.00 103 THR A CA 1
ATOM 757 C C . THR A 1 103 ? -2.844 4.214 -10.543 1.00 94.00 103 THR A C 1
ATOM 759 O O . THR A 1 103 ? -3.485 3.294 -11.053 1.00 94.00 103 THR A O 1
ATOM 762 N N . ASP A 1 104 ? -1.665 4.626 -10.992 1.00 94.62 104 ASP A N 1
ATOM 763 C CA . ASP A 1 104 ? -0.816 3.904 -11.931 1.00 94.62 104 ASP A CA 1
ATOM 764 C C . ASP A 1 104 ? 0.594 3.915 -11.335 1.00 94.62 104 ASP A C 1
ATOM 766 O O . ASP A 1 104 ? 1.269 4.949 -11.301 1.00 94.62 104 ASP A O 1
ATOM 770 N N . TRP A 1 105 ? 0.993 2.783 -10.756 1.00 96.50 105 TRP A N 1
ATOM 771 C CA . TRP A 1 105 ? 2.248 2.666 -10.025 1.00 96.50 105 TRP A CA 1
ATOM 772 C C . TRP A 1 105 ? 2.965 1.368 -10.365 1.00 96.50 105 TRP A C 1
ATOM 774 O O . TRP A 1 105 ? 2.408 0.283 -10.220 1.00 96.50 105 TRP A O 1
ATOM 784 N N . THR A 1 106 ? 4.229 1.460 -10.776 1.00 96.88 106 THR A N 1
ATOM 785 C CA . THR A 1 106 ? 5.051 0.279 -11.072 1.00 96.88 106 THR A CA 1
ATOM 786 C C . THR A 1 106 ? 5.957 -0.055 -9.895 1.00 96.88 106 THR A C 1
ATOM 788 O O . THR A 1 106 ? 6.896 0.682 -9.599 1.00 96.88 106 THR A O 1
ATOM 791 N N . LEU A 1 107 ? 5.695 -1.197 -9.261 1.00 97.81 107 LEU A N 1
ATOM 792 C CA . LEU A 1 107 ? 6.592 -1.830 -8.299 1.00 97.81 107 LEU A CA 1
ATOM 793 C C . LEU A 1 107 ? 7.696 -2.559 -9.070 1.00 97.81 107 LEU A C 1
ATOM 795 O O . LEU A 1 107 ? 7.402 -3.340 -9.977 1.00 97.81 107 LEU A O 1
ATOM 799 N N . LYS A 1 108 ? 8.960 -2.340 -8.708 1.00 97.62 108 LYS A N 1
ATOM 800 C CA . LYS A 1 108 ? 10.090 -3.017 -9.364 1.00 97.62 108 LYS A CA 1
ATOM 801 C C . LYS A 1 108 ? 10.291 -4.440 -8.846 1.00 97.62 108 LYS A C 1
ATOM 803 O O . LYS A 1 108 ? 9.956 -4.760 -7.706 1.00 97.62 108 LYS 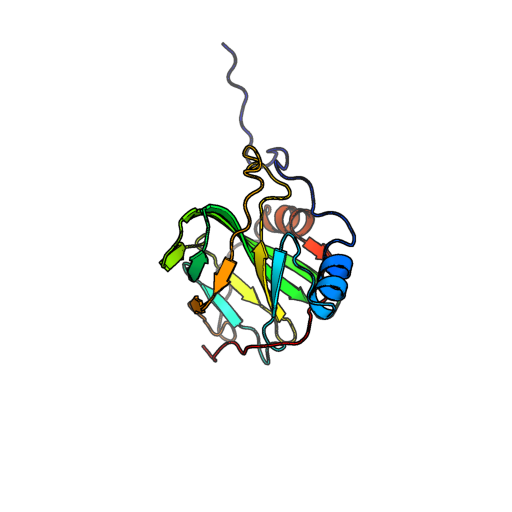A O 1
ATOM 808 N N . ALA A 1 109 ? 10.935 -5.283 -9.644 1.00 97.31 109 ALA A N 1
ATOM 809 C CA . ALA A 1 109 ? 11.442 -6.569 -9.191 1.00 97.31 109 ALA A CA 1
ATOM 810 C C . ALA A 1 109 ? 12.308 -6.400 -7.924 1.00 97.31 109 ALA A C 1
ATOM 812 O O . ALA A 1 109 ? 13.133 -5.491 -7.818 1.00 97.31 109 ALA A O 1
ATOM 813 N N . GLY A 1 110 ? 12.104 -7.280 -6.946 1.00 97.44 110 GLY A N 1
ATOM 814 C CA . GLY A 1 110 ? 12.741 -7.237 -5.630 1.00 97.44 110 GLY A CA 1
ATOM 815 C C . GLY A 1 110 ? 12.088 -6.282 -4.627 1.00 97.44 110 GLY A C 1
ATOM 816 O O . GLY A 1 110 ? 12.335 -6.435 -3.432 1.00 97.44 110 GLY A O 1
ATOM 817 N N . HIS A 1 111 ? 11.242 -5.344 -5.066 1.00 98.12 111 HIS A N 1
ATOM 818 C CA . HIS A 1 111 ? 10.485 -4.488 -4.153 1.00 98.12 111 HIS A CA 1
ATOM 819 C C . HIS A 1 111 ? 9.368 -5.272 -3.455 1.00 98.12 111 HIS A C 1
ATOM 821 O O . HIS A 1 111 ? 9.029 -6.394 -3.836 1.00 98.12 111 HIS A O 1
ATOM 827 N N . VAL A 1 112 ? 8.799 -4.671 -2.415 1.00 98.12 112 VAL A N 1
ATOM 828 C CA . VAL A 1 112 ? 7.700 -5.217 -1.617 1.00 98.12 112 VAL A CA 1
ATOM 829 C C . VAL A 1 112 ? 6.546 -4.219 -1.589 1.00 98.12 112 VAL A C 1
ATOM 831 O O . VAL A 1 112 ? 6.759 -3.034 -1.342 1.00 98.12 112 VAL A O 1
ATOM 834 N N . LEU A 1 113 ? 5.316 -4.707 -1.777 1.00 98.38 113 LEU A N 1
ATOM 835 C CA . LEU A 1 113 ? 4.113 -3.935 -1.482 1.00 98.38 113 LEU A CA 1
ATOM 836 C C . LEU A 1 113 ? 3.847 -3.972 0.026 1.00 98.38 113 LEU A C 1
ATOM 838 O O . LEU A 1 113 ? 3.549 -5.033 0.582 1.00 98.38 113 LEU A O 1
ATOM 842 N N . GLY A 1 114 ? 3.930 -2.816 0.678 1.00 96.69 114 GLY A N 1
ATOM 843 C CA . GLY A 1 114 ? 3.468 -2.620 2.049 1.00 96.69 114 GLY A CA 1
ATOM 844 C C . GLY A 1 114 ? 2.026 -2.123 2.079 1.00 96.69 114 GLY A C 1
ATOM 845 O O . GLY A 1 114 ? 1.660 -1.237 1.311 1.00 96.69 114 GLY A O 1
ATOM 846 N N . VAL A 1 115 ? 1.214 -2.669 2.978 1.00 95.81 115 VAL A N 1
ATOM 847 C CA . VAL A 1 115 ? -0.168 -2.236 3.219 1.00 95.81 115 VAL A CA 1
ATOM 848 C C . VAL A 1 115 ? -0.298 -1.862 4.686 1.00 95.81 115 VAL A C 1
ATOM 850 O O . VAL A 1 115 ? -0.033 -2.695 5.551 1.00 95.81 115 VAL A O 1
ATOM 853 N N . GLU A 1 116 ? -0.715 -0.632 4.965 1.00 92.00 116 GLU A N 1
ATOM 854 C CA . GLU A 1 116 ? -0.987 -0.151 6.320 1.00 92.00 116 GLU A CA 1
ATOM 855 C C . GLU A 1 116 ? -2.493 0.014 6.529 1.00 92.00 116 GLU A C 1
ATOM 857 O O . GLU A 1 116 ? -3.177 0.635 5.714 1.00 92.00 116 GLU A O 1
ATOM 862 N N . VAL A 1 117 ? -2.990 -0.494 7.656 1.00 89.19 117 VAL A N 1
ATOM 863 C CA . VAL A 1 117 ? -4.290 -0.125 8.223 1.00 89.19 117 VAL A CA 1
ATOM 864 C C . VAL A 1 117 ? -4.032 0.463 9.600 1.00 89.19 117 VAL A C 1
ATOM 866 O O . VAL A 1 117 ? -3.613 -0.246 10.514 1.00 89.19 117 VAL A O 1
ATOM 869 N N . GLY A 1 118 ? -4.267 1.759 9.757 1.00 85.62 118 GLY A N 1
ATOM 870 C CA . GLY A 1 118 ? -3.948 2.465 10.988 1.00 85.62 118 GLY A CA 1
ATOM 871 C C . GLY A 1 118 ? -4.960 3.526 11.370 1.00 85.62 118 GLY A C 1
ATOM 872 O O . GLY A 1 118 ? -5.970 3.752 10.710 1.00 85.62 118 GLY A O 1
ATOM 873 N N . SER A 1 119 ? -4.675 4.171 12.485 1.00 74.69 119 SER A N 1
ATOM 874 C CA . SER A 1 119 ? -5.354 5.364 12.970 1.00 74.69 119 SER A CA 1
ATOM 875 C C . SER A 1 119 ? -4.704 6.611 12.374 1.00 74.69 119 SER A C 1
ATOM 877 O O . SER A 1 119 ? -3.560 6.595 11.918 1.00 74.69 119 SER A O 1
ATOM 879 N N . ILE A 1 120 ? -5.436 7.722 12.376 1.00 67.75 120 ILE A N 1
ATOM 880 C CA . ILE A 1 120 ? -4.913 8.994 11.878 1.00 67.75 120 ILE A CA 1
ATOM 881 C C . ILE A 1 120 ? -3.963 9.572 12.930 1.00 67.75 120 ILE A C 1
ATOM 883 O O . ILE A 1 120 ? -4.400 10.108 13.946 1.00 67.75 120 ILE A O 1
ATOM 887 N N . GLN A 1 121 ? -2.657 9.457 12.696 1.00 57.16 121 GLN A N 1
ATOM 888 C CA . GLN A 1 121 ? -1.634 9.998 13.603 1.00 57.16 121 GLN A CA 1
ATOM 889 C C . GLN A 1 121 ? -1.047 11.337 13.136 1.00 57.16 121 GLN A C 1
ATOM 891 O O . GLN A 1 121 ? -0.428 12.055 13.919 1.00 57.16 121 GLN A O 1
ATOM 896 N N . SER A 1 122 ? -1.228 11.683 11.862 1.00 50.66 122 SER A N 1
ATOM 897 C CA . SER A 1 122 ? -0.645 12.860 11.211 1.00 50.66 122 SER A CA 1
ATOM 898 C C . SER A 1 122 ? -1.397 13.188 9.915 1.00 50.66 122 SER A C 1
ATOM 900 O O . SER A 1 122 ? -2.057 12.311 9.362 1.00 50.66 122 SER A O 1
ATOM 902 N N . GLY A 1 123 ? -1.246 14.415 9.409 1.00 49.41 123 GLY A N 1
ATOM 903 C CA . GLY A 1 123 ? -1.804 14.859 8.122 1.00 49.41 123 GLY A CA 1
ATOM 904 C C . GLY A 1 123 ? -3.012 15.787 8.259 1.00 49.41 123 GLY A C 1
ATOM 905 O O . GLY A 1 123 ? -3.566 15.952 9.348 1.00 49.41 123 GLY A O 1
ATOM 906 N N . SER A 1 124 ? -3.427 16.384 7.140 1.00 49.09 124 SER A N 1
ATOM 907 C CA . SER A 1 124 ? -4.584 17.301 7.045 1.00 49.09 124 SER A CA 1
ATOM 908 C C . SER A 1 124 ? -5.941 16.688 7.450 1.00 49.09 124 SER A C 1
ATOM 910 O O . SER A 1 124 ? -6.931 17.405 7.584 1.00 49.09 124 SER A O 1
ATOM 912 N N . TRP A 1 125 ? -5.974 15.378 7.710 1.00 48.91 125 TRP A N 1
ATOM 913 C CA . TRP A 1 125 ? -7.140 14.605 8.145 1.00 48.91 125 TRP A CA 1
ATOM 914 C C . TRP A 1 125 ? -7.300 14.484 9.667 1.00 48.91 125 TRP A C 1
ATOM 916 O O . TRP A 1 125 ? -8.099 13.666 10.121 1.00 48.91 125 TRP A O 1
ATOM 926 N N . GLN A 1 126 ? -6.540 15.238 10.472 1.00 50.69 126 GLN A N 1
ATOM 927 C CA . GLN A 1 126 ? -6.716 15.239 11.929 1.00 50.69 126 GLN A CA 1
ATOM 928 C C . GLN A 1 126 ? -8.124 15.720 12.317 1.00 50.69 126 GLN A C 1
ATOM 930 O O . GLN A 1 126 ? -8.403 16.914 12.383 1.00 50.69 126 GLN A O 1
ATOM 935 N N . ASP A 1 127 ? -8.996 14.759 12.603 1.00 50.53 127 ASP A N 1
ATOM 936 C CA . ASP A 1 127 ? -10.233 14.944 13.357 1.00 50.53 127 ASP A CA 1
ATOM 937 C C . ASP A 1 127 ? -9.950 14.776 14.865 1.00 50.53 127 ASP A C 1
ATOM 939 O O . ASP A 1 127 ? -8.877 14.309 15.260 1.00 50.53 127 ASP A O 1
ATOM 943 N N . THR A 1 128 ? -10.901 15.138 15.730 1.00 55.38 128 THR A N 1
ATOM 944 C CA . THR A 1 128 ? -10.785 14.908 17.181 1.00 55.38 128 THR A CA 1
ATOM 945 C C . THR A 1 128 ? -10.627 13.401 17.439 1.00 55.38 128 THR A C 1
ATOM 947 O O . THR A 1 128 ? -11.526 12.640 17.075 1.00 55.38 128 THR A O 1
ATOM 950 N N . PRO A 1 129 ? -9.523 12.928 18.058 1.00 61.94 129 PRO A N 1
ATOM 951 C CA . PRO A 1 129 ? -9.327 11.501 18.297 1.00 61.94 129 PRO A CA 1
ATOM 952 C C . PRO A 1 129 ? -10.475 10.932 19.131 1.00 61.94 129 PRO A C 1
ATOM 954 O O . PRO A 1 129 ? -10.736 11.415 20.232 1.00 61.94 129 PRO A O 1
ATOM 957 N N . SER A 1 130 ? -11.149 9.893 18.634 1.00 64.69 130 SER A N 1
ATOM 958 C CA . SER A 1 130 ? -12.284 9.292 19.349 1.00 64.69 130 SER A CA 1
ATOM 959 C C . SER A 1 130 ? -11.870 8.560 20.630 1.00 64.69 130 SER A C 1
ATOM 961 O O . SER A 1 130 ? -12.710 8.317 21.488 1.00 64.69 130 SER A O 1
ATOM 963 N N . GLY A 1 131 ? -10.592 8.181 20.757 1.00 68.12 131 GLY A N 1
ATOM 964 C CA . GLY A 1 131 ? -10.099 7.328 21.846 1.00 68.12 131 GLY A CA 1
ATOM 965 C C . GLY A 1 131 ? -10.583 5.873 21.764 1.00 68.12 131 GLY A C 1
ATOM 966 O O . GLY A 1 131 ? -10.261 5.070 22.635 1.00 68.12 131 GLY A O 1
ATOM 967 N N . GLU A 1 132 ? -11.336 5.527 20.720 1.00 75.69 132 GLU A N 1
ATOM 968 C CA . GLU A 1 132 ? -11.923 4.206 20.521 1.00 75.69 132 GLU A CA 1
ATOM 969 C C . GLU A 1 132 ? -10.918 3.227 19.906 1.00 75.69 132 GLU A C 1
ATOM 971 O O . GLU A 1 132 ? -10.063 3.596 19.100 1.00 75.69 132 GLU A O 1
ATOM 976 N N . THR A 1 133 ? -11.060 1.945 20.244 1.00 81.88 133 THR A N 1
ATOM 977 C CA . THR A 1 133 ? -10.318 0.866 19.580 1.00 81.88 133 THR A CA 1
ATOM 978 C C . THR A 1 133 ? -11.154 0.293 18.444 1.00 81.88 133 THR A C 1
ATOM 980 O O . THR A 1 133 ? -12.286 -0.142 18.657 1.00 81.88 133 THR A O 1
ATOM 983 N N . ILE A 1 134 ? -10.579 0.248 17.242 1.00 84.62 134 ILE A N 1
ATOM 984 C CA . ILE A 1 134 ? -11.191 -0.399 16.080 1.00 84.62 134 ILE A CA 1
ATOM 985 C C . ILE A 1 134 ? -10.510 -1.750 15.869 1.00 84.62 134 ILE A C 1
ATOM 987 O O . ILE A 1 134 ? -9.325 -1.814 15.551 1.00 84.62 134 ILE A O 1
ATOM 991 N N . GLY A 1 135 ? -11.263 -2.837 16.030 1.00 88.50 135 GLY A N 1
ATOM 992 C CA . GLY A 1 135 ? -10.812 -4.174 15.648 1.00 88.50 135 GLY A CA 1
ATOM 993 C C . GLY A 1 135 ? -10.994 -4.396 14.149 1.00 88.50 135 GLY A C 1
ATOM 994 O O . GLY A 1 135 ? -12.074 -4.120 13.628 1.00 88.50 135 GLY A O 1
ATOM 995 N N . VAL A 1 136 ? -9.965 -4.910 13.474 1.00 88.00 136 VAL A N 1
ATOM 996 C CA . VAL A 1 136 ? -9.977 -5.234 12.040 1.00 88.00 136 VAL A CA 1
ATOM 997 C C . VAL A 1 136 ? -9.748 -6.734 11.867 1.00 88.00 136 VAL A C 1
ATOM 999 O O . VAL A 1 136 ? -8.722 -7.257 12.286 1.00 88.00 136 VAL A O 1
ATOM 1002 N N . ASP A 1 137 ? -10.700 -7.411 11.228 1.00 91.56 137 ASP A N 1
ATOM 1003 C CA . ASP A 1 137 ? -10.666 -8.845 10.930 1.00 91.56 137 ASP A CA 1
ATOM 1004 C C . ASP A 1 137 ? -10.944 -9.083 9.431 1.00 91.56 137 ASP A C 1
ATOM 1006 O O . ASP A 1 137 ? -11.601 -8.271 8.781 1.00 91.56 137 ASP A O 1
ATOM 1010 N N . ASP A 1 138 ? -10.542 -10.236 8.881 1.00 92.81 138 ASP A N 1
ATOM 1011 C CA . ASP A 1 138 ? -10.935 -10.688 7.525 1.00 92.81 138 ASP A CA 1
ATOM 1012 C C . ASP A 1 138 ? -10.601 -9.676 6.403 1.00 92.81 138 ASP A C 1
ATOM 1014 O O . ASP A 1 138 ? -11.403 -9.447 5.491 1.00 92.81 138 ASP A O 1
ATOM 1018 N N . ALA A 1 139 ? -9.424 -9.046 6.498 1.00 92.38 139 ALA A N 1
ATOM 1019 C CA . ALA A 1 139 ? -8.959 -8.050 5.541 1.00 92.38 139 ALA A CA 1
ATOM 1020 C C . ALA A 1 139 ? -8.588 -8.671 4.182 1.00 92.38 139 ALA A C 1
ATOM 1022 O O . ALA A 1 139 ? -7.960 -9.728 4.108 1.00 92.38 139 ALA A O 1
ATOM 1023 N N . ARG A 1 140 ? -8.967 -7.993 3.097 1.00 95.88 140 ARG A N 1
ATOM 1024 C CA . ARG A 1 140 ? -8.676 -8.354 1.706 1.00 95.88 140 ARG A CA 1
ATOM 1025 C C . ARG A 1 140 ? -8.264 -7.112 0.929 1.00 95.88 140 ARG A C 1
ATOM 1027 O O . ARG A 1 140 ? -8.883 -6.062 1.084 1.00 95.88 140 ARG A O 1
ATOM 1034 N N . LEU A 1 141 ? -7.274 -7.279 0.060 1.00 96.81 141 LEU A N 1
ATOM 1035 C CA . LEU A 1 141 ? -6.829 -6.277 -0.901 1.00 96.81 141 LEU A CA 1
ATOM 1036 C C . LEU A 1 141 ? -7.167 -6.765 -2.313 1.00 96.81 141 LEU A C 1
ATOM 1038 O O . LEU A 1 141 ? -6.806 -7.884 -2.679 1.00 96.81 141 LEU A O 1
ATOM 1042 N N . ALA A 1 142 ? -7.849 -5.930 -3.090 1.0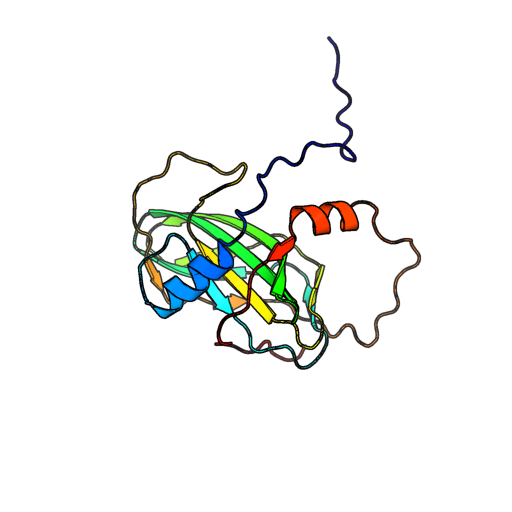0 97.75 142 ALA A N 1
ATOM 1043 C CA . ALA A 1 142 ? -8.093 -6.136 -4.509 1.00 97.75 142 ALA A CA 1
ATOM 1044 C C . ALA A 1 142 ? -7.312 -5.091 -5.314 1.00 97.75 142 ALA A C 1
ATOM 1046 O O . ALA A 1 142 ? -7.391 -3.896 -5.031 1.00 97.75 142 ALA A O 1
ATOM 1047 N N . LEU A 1 143 ? -6.559 -5.565 -6.306 1.00 97.94 143 LEU A N 1
ATOM 1048 C CA . LEU A 1 143 ? -5.725 -4.759 -7.195 1.00 97.94 143 LEU A CA 1
ATOM 1049 C C . LEU A 1 143 ? -6.005 -5.173 -8.639 1.00 97.94 143 LEU A C 1
ATOM 1051 O O . LEU A 1 143 ? -6.135 -6.370 -8.908 1.00 97.94 143 LEU A O 1
ATOM 1055 N N . ALA A 1 144 ? -6.035 -4.209 -9.556 1.00 97.38 144 ALA A N 1
ATOM 1056 C CA . ALA A 1 144 ? -5.798 -4.498 -10.964 1.00 97.38 144 ALA A CA 1
ATOM 1057 C C . ALA A 1 144 ? -4.284 -4.458 -11.202 1.00 97.38 144 ALA A C 1
ATOM 1059 O O . ALA A 1 144 ? -3.618 -3.500 -10.805 1.00 97.38 144 ALA A O 1
ATOM 1060 N N . LEU A 1 145 ? -3.746 -5.536 -11.773 1.00 97.38 145 LEU A N 1
ATOM 1061 C CA . LEU A 1 145 ? -2.318 -5.704 -12.028 1.00 97.38 145 LEU A CA 1
ATOM 1062 C C . LEU A 1 145 ? -2.067 -5.806 -13.530 1.00 97.38 145 LEU A C 1
ATOM 1064 O O . LEU A 1 145 ? -2.888 -6.378 -14.244 1.00 97.38 145 LEU A O 1
ATOM 1068 N N . ASP A 1 146 ? -0.928 -5.286 -13.968 1.00 96.38 146 ASP A N 1
ATOM 1069 C CA . ASP A 1 146 ? -0.469 -5.319 -15.354 1.00 96.38 146 ASP A CA 1
ATOM 1070 C C . ASP A 1 146 ? 1.038 -5.645 -15.439 1.00 96.38 146 ASP A C 1
ATOM 1072 O O . ASP A 1 146 ? 1.788 -5.409 -14.479 1.00 96.38 146 ASP A O 1
ATOM 1076 N N . ASP A 1 147 ? 1.473 -6.218 -16.567 1.00 95.50 147 ASP A N 1
ATOM 1077 C CA . ASP A 1 147 ? 2.877 -6.553 -16.859 1.00 95.50 147 ASP A CA 1
ATOM 1078 C C . ASP A 1 147 ? 3.504 -5.438 -17.717 1.00 95.50 147 ASP A C 1
ATOM 1080 O O . ASP A 1 147 ? 3.217 -5.354 -18.911 1.00 95.50 147 ASP A O 1
ATOM 1084 N N . PRO A 1 148 ? 4.371 -4.576 -17.148 1.00 94.31 148 PRO A N 1
ATOM 1085 C CA . PRO A 1 148 ? 4.899 -3.417 -17.863 1.00 94.31 148 PRO A CA 1
ATOM 1086 C C . PRO A 1 148 ? 6.052 -3.754 -18.827 1.00 94.31 148 PRO A C 1
ATOM 1088 O O . PRO A 1 148 ? 6.680 -2.846 -19.371 1.00 94.31 148 PRO A O 1
ATOM 1091 N N . ALA A 1 149 ? 6.405 -5.034 -19.008 1.00 93.00 149 ALA A N 1
ATOM 1092 C CA . ALA A 1 149 ? 7.606 -5.435 -19.746 1.00 93.00 149 ALA A CA 1
ATOM 1093 C C . ALA A 1 149 ? 7.617 -4.998 -21.223 1.00 93.00 149 ALA A C 1
ATOM 1095 O O . ALA A 1 149 ? 8.692 -4.735 -21.765 1.00 93.00 149 ALA A O 1
ATOM 1096 N N . ASP A 1 150 ? 6.443 -4.904 -21.850 1.00 90.69 150 ASP A N 1
ATOM 1097 C CA . ASP A 1 150 ? 6.290 -4.562 -23.270 1.00 90.69 150 ASP A CA 1
ATOM 1098 C C . ASP A 1 150 ? 5.872 -3.096 -23.495 1.00 90.69 150 ASP A C 1
ATOM 1100 O O . ASP A 1 150 ? 5.523 -2.700 -24.612 1.00 90.69 150 ASP A O 1
ATOM 1104 N N . ASP A 1 151 ? 5.910 -2.267 -22.448 1.00 89.94 151 ASP A N 1
ATOM 1105 C CA . ASP A 1 151 ? 5.501 -0.874 -22.553 1.00 89.94 151 ASP A CA 1
ATOM 1106 C C . ASP A 1 151 ? 6.442 -0.036 -23.411 1.00 89.94 151 ASP A C 1
ATOM 1108 O O . ASP A 1 151 ? 7.669 -0.051 -23.279 1.00 89.94 151 ASP A O 1
ATOM 1112 N N . VAL A 1 152 ? 5.829 0.825 -24.218 1.00 85.44 152 VAL A N 1
ATOM 1113 C CA . VAL A 1 152 ? 6.518 1.912 -24.903 1.00 85.44 152 VAL A CA 1
ATOM 1114 C C . VAL A 1 152 ? 6.076 3.213 -24.261 1.00 85.44 152 VAL A C 1
ATOM 1116 O O . VAL A 1 152 ? 4.906 3.588 -24.342 1.00 85.44 152 VAL A O 1
ATOM 1119 N N . ALA A 1 153 ? 7.016 3.915 -23.627 1.00 81.75 153 ALA A N 1
ATOM 1120 C CA . ALA A 1 153 ? 6.740 5.218 -23.041 1.00 81.75 153 ALA A CA 1
ATOM 1121 C C . ALA A 1 153 ? 6.155 6.159 -24.106 1.00 81.75 153 ALA A C 1
ATOM 1123 O O . ALA A 1 153 ? 6.743 6.365 -25.172 1.00 81.75 153 ALA A O 1
ATOM 1124 N N . THR A 1 154 ? 4.988 6.732 -23.817 1.00 77.06 154 THR A N 1
ATOM 1125 C CA . THR A 1 154 ? 4.393 7.769 -24.661 1.00 77.06 154 THR A CA 1
ATOM 1126 C C . THR A 1 154 ? 5.331 8.969 -24.747 1.00 77.06 154 THR A C 1
ATOM 1128 O O . THR A 1 154 ? 6.026 9.284 -23.783 1.00 77.06 154 THR A O 1
ATOM 1131 N N . ALA A 1 155 ? 5.332 9.665 -25.885 1.00 80.00 155 ALA A N 1
ATOM 1132 C CA . ALA A 1 155 ? 6.146 10.864 -26.055 1.00 80.00 155 ALA A CA 1
ATOM 1133 C C . ALA A 1 155 ? 5.816 11.914 -24.978 1.00 80.00 155 ALA A C 1
ATOM 1135 O O . ALA A 1 155 ? 4.655 12.274 -24.789 1.00 80.00 155 ALA A O 1
ATOM 1136 N N . GLY A 1 156 ? 6.845 12.403 -24.290 1.00 83.31 156 GLY A N 1
ATOM 1137 C CA . GLY A 1 156 ? 6.731 13.378 -23.212 1.00 83.31 156 GLY A CA 1
ATOM 1138 C C . GLY A 1 156 ? 7.889 13.248 -22.229 1.00 83.31 156 GLY A C 1
ATOM 1139 O O . GLY A 1 156 ? 8.483 12.178 -22.093 1.00 83.31 156 GLY A O 1
ATOM 1140 N N . ASP A 1 157 ? 8.212 14.346 -21.554 1.00 79.44 157 ASP A N 1
ATOM 1141 C CA . ASP A 1 157 ? 9.203 14.335 -20.484 1.00 79.44 157 ASP A CA 1
ATOM 1142 C C . ASP A 1 157 ? 8.579 13.848 -19.171 1.00 79.44 157 ASP A C 1
ATOM 1144 O O . ASP A 1 157 ? 7.361 13.855 -18.972 1.00 79.44 157 ASP A O 1
ATOM 1148 N N . ARG A 1 158 ? 9.440 13.428 -18.242 1.00 82.50 158 ARG A N 1
ATOM 1149 C CA . ARG A 1 158 ? 9.054 13.084 -16.871 1.00 82.50 158 ARG A CA 1
ATOM 1150 C C . ARG A 1 158 ? 8.242 14.225 -16.244 1.00 82.50 158 ARG A C 1
ATOM 1152 O O . ARG A 1 158 ? 8.626 15.387 -16.345 1.00 82.50 158 ARG A O 1
ATOM 1159 N N . SER A 1 159 ? 7.164 13.881 -15.535 1.00 82.44 159 SER A N 1
ATOM 1160 C CA . SER A 1 159 ? 6.347 14.869 -14.821 1.00 82.44 159 SER A CA 1
ATOM 1161 C C . SER A 1 159 ? 7.197 15.695 -13.838 1.00 82.44 159 SER A C 1
ATOM 1163 O O . SER A 1 159 ? 7.897 15.098 -13.011 1.00 82.44 159 SER A O 1
ATOM 1165 N N . PRO A 1 160 ? 7.109 17.041 -13.855 1.00 83.25 160 PRO A N 1
ATOM 1166 C CA . PRO A 1 160 ? 7.828 17.895 -12.906 1.00 83.25 160 PRO A CA 1
ATOM 1167 C C . PRO A 1 160 ? 7.375 17.671 -11.452 1.00 83.25 160 PRO A C 1
ATOM 1169 O O . PRO A 1 160 ? 8.165 17.842 -10.521 1.00 83.25 160 PRO A O 1
ATOM 1172 N N . PHE A 1 161 ? 6.140 17.201 -11.246 1.00 83.06 161 PHE A N 1
ATOM 1173 C CA . PHE A 1 161 ? 5.589 16.873 -9.928 1.00 83.06 161 PHE A CA 1
ATOM 1174 C C . PHE A 1 161 ? 6.136 15.573 -9.335 1.00 83.06 161 PHE A C 1
ATOM 1176 O O . PHE A 1 161 ? 6.072 15.369 -8.124 1.00 83.06 161 PHE A O 1
ATOM 1183 N N . LEU A 1 162 ? 6.662 14.663 -10.159 1.00 85.00 162 LEU A N 1
ATOM 1184 C CA . LEU A 1 162 ? 7.053 13.342 -9.669 1.00 85.00 162 LEU A CA 1
ATOM 1185 C C . LEU A 1 162 ? 8.218 13.436 -8.679 1.00 85.00 162 LEU A C 1
ATOM 1187 O O . LEU A 1 162 ? 8.239 12.739 -7.668 1.00 85.00 162 LEU A O 1
ATOM 1191 N N . ASP A 1 163 ? 9.173 14.331 -8.917 1.00 86.31 163 ASP A N 1
ATOM 1192 C CA . ASP A 1 163 ? 10.329 14.462 -8.033 1.00 86.31 163 ASP A CA 1
ATOM 1193 C C . ASP A 1 163 ? 9.974 15.147 -6.708 1.00 86.31 163 ASP A C 1
ATOM 1195 O O . ASP A 1 163 ? 10.551 14.809 -5.671 1.00 86.31 163 ASP A O 1
ATOM 1199 N N . SER A 1 164 ? 9.032 16.097 -6.708 1.00 82.44 164 SER A N 1
ATOM 1200 C CA . SER A 1 164 ? 8.523 16.687 -5.465 1.00 82.44 164 SER A CA 1
ATOM 1201 C C . SER A 1 164 ? 7.708 15.669 -4.672 1.00 82.44 164 SER A C 1
ATOM 1203 O O . SER A 1 164 ? 7.947 15.531 -3.471 1.00 82.44 164 SER A O 1
ATOM 1205 N N . TYR A 1 165 ? 6.852 14.896 -5.343 1.00 82.31 165 TYR A N 1
ATOM 1206 C CA . TYR A 1 165 ? 6.096 13.802 -4.742 1.00 82.31 165 TYR A CA 1
ATOM 1207 C C . TYR A 1 165 ? 7.017 12.770 -4.085 1.00 82.31 165 TYR A C 1
ATOM 1209 O O . TYR A 1 165 ? 6.917 12.523 -2.885 1.00 82.31 165 TYR A O 1
ATOM 1217 N N . LEU A 1 166 ? 7.993 12.237 -4.830 1.00 88.50 166 LEU A N 1
ATOM 1218 C CA . LEU A 1 166 ? 8.951 11.265 -4.300 1.00 88.50 166 LEU A CA 1
ATOM 1219 C C . LEU A 1 166 ? 9.709 11.824 -3.093 1.00 88.50 166 LEU A C 1
ATOM 1221 O O . LEU A 1 166 ? 9.876 11.117 -2.104 1.00 88.50 166 LEU A O 1
ATOM 1225 N N . ARG A 1 167 ? 10.140 13.091 -3.116 1.00 82.62 167 ARG A N 1
ATOM 1226 C CA . ARG A 1 167 ? 10.807 13.698 -1.950 1.00 82.62 167 ARG A CA 1
ATOM 1227 C C . ARG A 1 167 ? 9.906 13.787 -0.718 1.00 82.62 167 ARG A C 1
ATOM 1229 O O . ARG A 1 167 ? 10.415 13.632 0.387 1.00 82.62 167 ARG A O 1
ATOM 1236 N N . GLN A 1 168 ? 8.619 14.078 -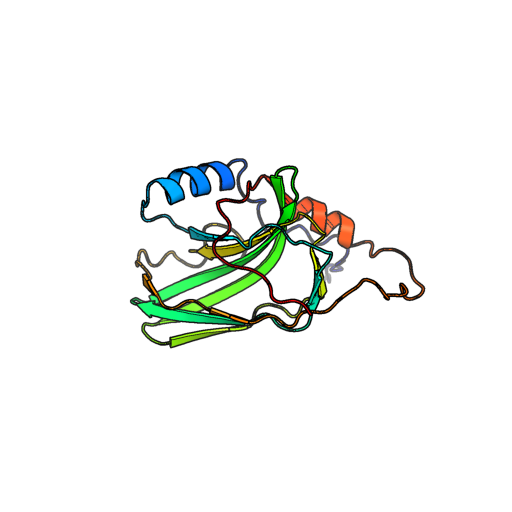0.892 1.00 81.12 168 GLN A N 1
ATOM 1237 C CA . GLN A 1 168 ? 7.676 14.271 0.215 1.00 81.12 168 GLN A CA 1
ATOM 1238 C C . GLN A 1 168 ? 7.182 12.945 0.802 1.00 81.12 168 GLN A C 1
ATOM 1240 O O . GLN A 1 168 ? 7.079 12.815 2.020 1.00 81.12 168 GLN A O 1
ATOM 1245 N N . TYR A 1 169 ? 6.919 11.958 -0.056 1.00 84.19 169 TYR A N 1
ATOM 1246 C CA . TYR A 1 169 ? 6.256 10.708 0.318 1.00 84.19 169 TYR A CA 1
ATOM 1247 C C . TYR A 1 169 ? 7.210 9.515 0.462 1.00 84.19 169 TYR A C 1
ATOM 1249 O O . TYR A 1 169 ? 6.770 8.413 0.795 1.00 84.19 169 TYR A O 1
ATOM 1257 N N . THR A 1 170 ? 8.520 9.721 0.272 1.00 86.62 170 THR A N 1
ATOM 1258 C CA . THR A 1 170 ? 9.533 8.711 0.611 1.00 86.62 170 THR A CA 1
ATOM 1259 C C . THR A 1 170 ? 9.925 8.805 2.079 1.00 86.62 170 THR A C 1
ATOM 1261 O O . THR A 1 170 ? 10.367 9.846 2.563 1.00 86.62 170 THR A O 1
ATOM 1264 N N . THR A 1 171 ? 9.865 7.676 2.773 1.00 85.44 171 THR A N 1
ATOM 1265 C CA . THR A 1 171 ? 10.405 7.507 4.123 1.00 85.44 171 THR A CA 1
ATOM 1266 C C . THR A 1 171 ? 11.349 6.306 4.182 1.00 85.44 171 THR A C 1
ATOM 1268 O O . THR A 1 171 ? 11.535 5.584 3.204 1.00 85.44 171 THR A O 1
ATOM 1271 N N . THR A 1 172 ? 11.973 6.086 5.335 1.00 85.75 172 THR A N 1
ATOM 1272 C CA . THR A 1 172 ? 12.662 4.827 5.625 1.00 85.75 172 THR A CA 1
ATOM 1273 C C . THR A 1 172 ? 11.680 3.895 6.312 1.00 85.75 172 THR A C 1
ATOM 1275 O O . THR A 1 172 ? 11.277 4.164 7.445 1.00 85.75 172 THR A O 1
ATOM 1278 N N . LEU A 1 173 ? 11.322 2.806 5.636 1.00 82.31 173 LEU A N 1
ATOM 1279 C CA . LEU A 1 173 ? 10.467 1.751 6.159 1.00 82.31 173 LEU A CA 1
ATOM 1280 C C . LEU A 1 173 ? 10.975 0.402 5.673 1.00 82.31 173 LEU A C 1
ATOM 1282 O O . LEU A 1 173 ? 10.870 0.080 4.498 1.00 82.31 173 LEU A O 1
ATOM 1286 N N . ALA A 1 174 ? 11.572 -0.364 6.587 1.00 81.81 174 ALA A N 1
ATOM 1287 C CA . ALA A 1 174 ? 12.011 -1.715 6.283 1.00 81.81 174 ALA A CA 1
ATOM 1288 C C . ALA A 1 174 ? 10.786 -2.627 6.174 1.00 81.81 174 ALA A C 1
ATOM 1290 O O . ALA A 1 174 ? 9.927 -2.604 7.058 1.00 81.81 174 ALA A O 1
ATOM 1291 N N . ALA A 1 175 ? 10.723 -3.421 5.107 1.00 84.94 175 ALA A N 1
ATOM 1292 C CA . ALA A 1 175 ? 9.703 -4.448 4.976 1.00 84.94 175 ALA A CA 1
ATOM 1293 C C . ALA A 1 175 ? 9.870 -5.502 6.083 1.00 84.94 175 ALA A C 1
ATOM 1295 O O . ALA A 1 175 ? 10.991 -5.913 6.394 1.00 84.94 175 ALA A O 1
ATOM 1296 N N . GLY A 1 176 ? 8.751 -5.931 6.664 1.00 83.62 176 GLY A N 1
ATOM 1297 C CA . GLY A 1 176 ? 8.700 -7.119 7.512 1.00 83.62 176 GLY A CA 1
ATOM 1298 C C . GLY A 1 176 ? 8.620 -8.402 6.683 1.00 83.62 176 GLY A C 1
ATOM 1299 O O . GLY A 1 176 ? 8.786 -8.395 5.461 1.00 83.62 176 GLY A O 1
ATOM 1300 N N . GLU A 1 177 ? 8.342 -9.522 7.347 1.00 88.00 177 GLU A N 1
ATOM 1301 C CA . GLU A 1 177 ? 8.157 -10.803 6.663 1.00 88.00 177 GLU A CA 1
ATOM 1302 C C . GLU A 1 177 ? 6.946 -10.761 5.712 1.00 88.00 177 GLU A C 1
ATOM 1304 O O . GLU A 1 177 ? 5.851 -10.324 6.076 1.00 88.00 177 GLU A O 1
ATOM 1309 N N . GLY A 1 178 ? 7.147 -11.228 4.476 1.00 89.06 178 GLY A N 1
ATOM 1310 C CA . GLY A 1 178 ? 6.109 -11.267 3.449 1.00 89.06 178 GLY A CA 1
ATOM 1311 C C . GLY A 1 178 ? 5.046 -12.328 3.739 1.00 89.06 178 GLY A C 1
ATOM 1312 O O . GLY A 1 178 ? 5.334 -13.525 3.705 1.00 89.06 178 GLY A O 1
ATOM 1313 N N . SER A 1 179 ? 3.801 -11.903 3.942 1.00 92.00 179 SER A N 1
ATOM 1314 C CA . SER A 1 179 ? 2.672 -12.767 4.317 1.00 92.00 179 SER A CA 1
ATOM 1315 C C . SER A 1 179 ? 1.765 -13.147 3.138 1.00 92.00 179 SER A C 1
ATOM 1317 O O . SER A 1 179 ? 0.989 -14.098 3.235 1.00 92.00 179 SER A O 1
ATOM 1319 N N . PHE A 1 180 ? 1.871 -12.449 2.002 1.00 94.88 180 PHE A N 1
ATOM 1320 C CA . PHE A 1 180 ? 1.102 -12.735 0.785 1.00 94.88 180 PHE A CA 1
ATOM 1321 C C . PHE A 1 180 ? 1.948 -12.581 -0.483 1.00 94.88 180 PHE A C 1
ATOM 1323 O O . PHE A 1 180 ? 3.101 -12.166 -0.450 1.00 94.88 180 PHE A O 1
ATOM 1330 N N . THR A 1 181 ? 1.414 -12.969 -1.636 1.00 96.31 181 THR A N 1
ATOM 1331 C CA . THR A 1 181 ? 2.091 -12.843 -2.936 1.00 96.31 181 THR A CA 1
ATOM 1332 C C . THR A 1 181 ? 1.156 -12.135 -3.899 1.00 96.31 181 THR A C 1
ATOM 1334 O O . THR A 1 181 ? -0.032 -12.454 -3.928 1.00 96.31 181 THR A O 1
ATOM 1337 N N . LEU A 1 182 ? 1.678 -11.178 -4.666 1.00 94.81 182 LEU A N 1
ATOM 1338 C CA . LEU A 1 182 ? 0.917 -10.592 -5.762 1.00 94.81 182 LEU A CA 1
ATOM 1339 C C . LEU A 1 182 ? 0.795 -11.627 -6.887 1.00 94.81 182 LEU A C 1
ATOM 1341 O O . LEU A 1 182 ? 1.809 -12.234 -7.253 1.00 94.81 182 LEU A O 1
ATOM 1345 N N . PRO A 1 183 ? -0.418 -11.885 -7.406 1.00 91.75 183 PRO A N 1
ATOM 1346 C CA . PRO A 1 183 ? -0.571 -12.764 -8.549 1.00 91.75 183 PRO A CA 1
ATOM 1347 C C . PRO A 1 183 ? 0.163 -12.177 -9.754 1.00 91.75 183 PRO A C 1
ATOM 1349 O O . PRO A 1 183 ? 0.436 -10.980 -9.827 1.00 91.75 183 PRO A O 1
ATOM 1352 N N . ARG A 1 184 ? 0.493 -13.044 -10.707 1.00 87.19 184 ARG A N 1
ATOM 1353 C CA . ARG A 1 184 ? 1.000 -12.584 -11.994 1.00 87.19 184 ARG A CA 1
ATOM 1354 C C . ARG A 1 184 ? -0.130 -11.840 -12.717 1.00 87.19 184 ARG A C 1
ATOM 1356 O O . ARG A 1 184 ? -1.250 -12.354 -12.715 1.00 87.19 184 ARG A O 1
ATOM 1363 N N . ALA A 1 185 ? 0.188 -10.680 -13.287 1.00 78.31 185 ALA A N 1
ATOM 1364 C CA . ALA A 1 185 ? -0.645 -10.043 -14.299 1.00 78.31 185 ALA A CA 1
ATOM 1365 C C . ALA A 1 185 ? -0.784 -10.940 -15.542 1.00 78.31 185 ALA A C 1
ATOM 1367 O O . ALA A 1 185 ? 0.177 -11.700 -15.838 1.00 78.31 185 ALA A O 1
#

Secondary structure (DSSP, 8-state):
-------GGG----SPPPPTTHHHHHHHHHHTT---SEEEEEEPPPSS-EEEEEEEEEEEEEES-EEEEEEEEEE-TTSEEEEEEEEEEEE-SEEEEEE-----EEEPTT-EEEEEEE---SSTT-PPP-----EEEEEEEEEEEE-GGG--PPSSPPPHHHHHHHHHHEEE-----EEE-PPP-

Foldseek 3Di:
DDDDPPDVLPPPDQWDFDDACPQVVQQVVVVVVDDDQKDKAKAQFAQFKKKWFFWKKKKWFKAAWDKKKKWKWWAAPVQKIFGQWMDMDTDYGGIDMDIIDGDIDIRGGRIMIMIMIGHCPIGPPDDPDPPDDMDTHDMDMDTDMDHCPPDDDDDDDDDPVPVVSCVRRIHRHDDDDHPHHDDDD